Protein AF-A0A0N0ZSK8-F1 (afdb_monomer_lite)

Radius of gyration: 27.78 Å; chains: 1; bounding box: 67×73×76 Å

Sequence (354 aa):
MKTRIILLFSLLVLQSCYSPKTDIEKDQYPEIPEFPKFSDPAVYAEKVMELPLSQSSNCFYQQKDDYFFIYNYPGPERSADMLCRIFIIKNGKPVISESWKDIPKTNNFAFVGDHADLYVNNRRYLAPDYTRKEIFPIYDLNDVQSKYEHLFHAGEHEKDSVLFRKIAMEQKQLQNNILSRIKEIRYIDDEANSGIMNYPSAFASYLCNPDSKAPFYIMPDFLEEPKDAFETRNASYRDSLYGKLRPKMTLVSKENKFTRKISTSFADSTFFKEKGRIVTGNAWFSRGNHYVASFGYSPVYMYYYDLKIRNKTISTKEDHTKMMITSIAKTASGKYFLVNNLKAGKFQVYFLRN

pLDDT: mean 75.09, std 16.07, range [31.3, 95.81]

Secondary structure (DSSP, 8-state):
-HHHHHHHHHHHHHHHT-BPPPPPPPPS-TTSPBTTB-SSTT-EEEEEEEEEGGGGGGEEEEEETTEEEEEE---SS--S---EEEEEEETTEEEEEEEESS--SS---EEE-TTS-EEE-SSS-----TTS--PPPEE-THHHHHHHGGG--TT-HHHHHHHHHHHHHHHHHHHHHHHTT-S-EEEE--TT--S--SS--TT-EEEESTTSSS-EEE-GGGTPPPTHHHHSTTS-GGGSHHHHHGGGEEEPPGGGB-B----TT---TTTEEEEEEEEEEEEEEE-SSS-TT-EEEEEEEEEEEEEEETTEEEEEEEETTTEEEEEEEE-SS-EEEEEEETTTTEEEEEEEE-

Foldseek 3Di:
DVVVVVVVVVVVLVVLLEADWDDFDDDPCVQFAAPQDWNDNQKGWAFADKDFLVQLVQWFWWFAAQKIKIWTADDPPPDPDQKTWIFIAGLSHTLDIDIDRDPPPWDADWEQDPVRATADELTHHYAYDSPDGDHAAEDDLVVLVVVCPVVDDVPPVVSVVVVVVVSVVVSVVVLVVVVVQAPAWEKAAHPPDDDDDLAQDPRIWIWGPSVDPHIHTYHSVSQDDPPVCVVPPPDDSCNGSNNVCVVRYDYRDPSRYIDSPLPPPDPVCQFKPWPDKTFRGWDWDAPDDPDSRRTYTDGFMKTKIWGDDPPDTMIHIHGRVAKDFSTWDAHNSFIKTFMCGVNVSMTIIITIRD

Structure (mmCIF, N/CA/C/O backbone):
data_AF-A0A0N0ZSK8-F1
#
_entry.id   AF-A0A0N0ZSK8-F1
#
loop_
_atom_site.group_PDB
_atom_site.id
_atom_site.type_symbol
_atom_site.label_atom_id
_atom_site.label_alt_id
_atom_site.label_comp_id
_atom_site.label_asym_id
_atom_site.label_entity_id
_atom_site.label_seq_id
_atom_site.pdbx_PDB_ins_code
_atom_site.Cartn_x
_atom_site.Cartn_y
_atom_site.Cartn_z
_atom_site.occupancy
_atom_site.B_iso_or_equiv
_atom_site.auth_seq_id
_atom_site.auth_comp_id
_atom_site.auth_asym_id
_atom_site.auth_atom_id
_atom_site.pdbx_PDB_model_num
ATOM 1 N N . MET A 1 1 ? 7.289 53.994 39.829 1.00 53.69 1 MET A N 1
ATOM 2 C CA . MET A 1 1 ? 6.290 53.484 38.854 1.00 53.69 1 MET A CA 1
ATOM 3 C C . MET A 1 1 ? 6.874 52.525 37.817 1.00 53.69 1 MET A C 1
ATOM 5 O O . MET A 1 1 ? 6.280 51.473 37.633 1.00 53.69 1 MET A O 1
ATOM 9 N N . LYS A 1 2 ? 8.031 52.808 37.196 1.00 53.38 2 LYS A N 1
ATOM 10 C CA . LYS A 1 2 ? 8.641 51.946 36.156 1.00 53.38 2 LYS A CA 1
ATOM 11 C C . LYS A 1 2 ? 8.866 50.482 36.587 1.00 53.38 2 LYS A C 1
ATOM 13 O O . LYS A 1 2 ? 8.499 49.576 35.854 1.00 53.38 2 LYS A O 1
ATOM 18 N N . THR A 1 3 ? 9.343 50.237 37.809 1.00 55.78 3 THR A N 1
ATOM 19 C CA . THR A 1 3 ? 9.596 48.878 38.337 1.00 55.78 3 THR A CA 1
ATOM 20 C C . THR A 1 3 ? 8.323 48.052 38.543 1.00 55.78 3 THR A C 1
ATOM 22 O O . THR A 1 3 ? 8.336 46.844 38.340 1.00 55.78 3 THR A O 1
ATOM 25 N N . ARG A 1 4 ? 7.203 48.697 38.906 1.00 55.75 4 ARG A N 1
ATOM 26 C CA . ARG A 1 4 ? 5.911 48.016 39.118 1.00 55.75 4 ARG A CA 1
ATOM 27 C C . ARG A 1 4 ? 5.250 47.612 37.796 1.00 55.75 4 ARG A C 1
ATOM 29 O O . ARG A 1 4 ? 4.617 46.568 37.740 1.00 55.75 4 ARG A O 1
ATOM 36 N N . ILE A 1 5 ? 5.443 48.405 36.740 1.00 66.44 5 ILE A N 1
ATOM 37 C CA . ILE A 1 5 ? 4.946 48.102 35.387 1.00 66.44 5 ILE A CA 1
ATOM 38 C C . ILE A 1 5 ? 5.737 46.942 34.770 1.00 66.44 5 ILE A C 1
ATOM 40 O O . ILE A 1 5 ? 5.134 46.046 34.190 1.00 66.44 5 ILE A O 1
ATOM 44 N N . ILE A 1 6 ? 7.063 46.910 34.960 1.00 67.00 6 ILE A N 1
ATOM 45 C CA . ILE A 1 6 ? 7.917 45.800 34.506 1.00 67.00 6 ILE A CA 1
ATOM 46 C C . ILE A 1 6 ? 7.503 44.488 35.182 1.00 67.00 6 ILE A C 1
ATOM 48 O O . ILE A 1 6 ? 7.353 43.484 34.503 1.00 67.00 6 ILE A O 1
ATOM 52 N N . LEU A 1 7 ? 7.238 44.501 36.493 1.00 66.75 7 LEU A N 1
ATOM 53 C CA . LEU A 1 7 ? 6.824 43.299 37.226 1.00 66.75 7 LEU A CA 1
ATOM 54 C C . LEU A 1 7 ? 5.458 42.764 36.761 1.00 66.75 7 LEU A C 1
ATOM 56 O O . LEU A 1 7 ? 5.288 41.554 36.631 1.00 66.75 7 LEU A O 1
ATOM 60 N N . LEU A 1 8 ? 4.509 43.659 36.460 1.00 63.53 8 LEU A N 1
ATOM 61 C CA . LEU A 1 8 ? 3.206 43.291 35.896 1.00 63.53 8 LEU A CA 1
ATOM 62 C C . LEU A 1 8 ? 3.342 42.685 34.491 1.00 63.53 8 LEU A C 1
ATOM 64 O O . LEU A 1 8 ? 2.699 41.682 34.192 1.00 63.53 8 LEU A O 1
ATOM 68 N N . PHE A 1 9 ? 4.204 43.264 33.649 1.00 59.03 9 PHE A N 1
ATOM 69 C CA . PHE A 1 9 ? 4.501 42.728 32.319 1.00 59.03 9 PHE A CA 1
ATOM 70 C C . PHE A 1 9 ? 5.176 41.354 32.406 1.00 59.03 9 PHE A C 1
ATOM 72 O O . PHE A 1 9 ? 4.790 40.446 31.677 1.00 59.03 9 PHE A O 1
ATOM 79 N N . SER A 1 10 ? 6.112 41.155 33.340 1.00 59.81 10 SER A N 1
ATOM 80 C CA . SER A 1 10 ? 6.746 39.853 33.577 1.00 59.81 10 SER A CA 1
ATOM 81 C C . SER A 1 10 ? 5.742 38.786 34.028 1.00 59.81 10 SER A C 1
ATOM 83 O O . SER A 1 10 ? 5.816 37.653 33.565 1.00 59.81 10 SER A O 1
ATOM 85 N N . LEU A 1 11 ? 4.775 39.133 34.886 1.00 59.38 11 LEU A N 1
ATOM 86 C CA . LEU A 1 11 ? 3.711 38.217 35.323 1.00 59.38 11 LEU A CA 1
ATOM 87 C C . LEU A 1 11 ? 2.742 37.846 34.187 1.00 59.38 11 LEU A C 1
ATOM 89 O O . LEU A 1 11 ? 2.376 36.679 34.061 1.00 59.38 11 LEU A O 1
ATOM 93 N N . LEU A 1 12 ? 2.377 38.804 33.330 1.00 57.16 12 LEU A N 1
ATOM 94 C CA . LEU A 1 12 ? 1.541 38.566 32.144 1.00 57.16 12 LEU A CA 1
ATOM 95 C C . LEU A 1 12 ? 2.260 37.712 31.083 1.00 57.16 12 LEU A C 1
ATOM 97 O O . LEU A 1 12 ? 1.648 36.845 30.455 1.00 57.16 12 LEU A O 1
ATOM 101 N N . VAL A 1 13 ? 3.572 37.900 30.913 1.00 57.94 13 VAL A N 1
ATOM 102 C CA . VAL A 1 13 ? 4.399 37.048 30.045 1.00 57.94 13 VAL A CA 1
ATOM 103 C C . VAL A 1 13 ? 4.513 35.637 30.629 1.00 57.94 13 VAL A C 1
ATOM 105 O O . VAL A 1 13 ? 4.306 34.672 29.909 1.00 57.94 13 VAL A O 1
ATOM 108 N N . LEU A 1 14 ? 4.728 35.476 31.938 1.00 54.22 14 LEU A N 1
ATOM 109 C CA . LEU A 1 14 ? 4.796 34.147 32.564 1.00 54.22 14 LEU A CA 1
ATOM 110 C C . LEU A 1 14 ? 3.461 33.377 32.507 1.00 54.22 14 LEU A C 1
ATOM 112 O O . LEU A 1 14 ? 3.480 32.159 32.343 1.00 54.22 14 LEU A O 1
ATOM 116 N N . GLN A 1 15 ? 2.310 34.057 32.582 1.00 51.25 15 GLN A N 1
ATOM 117 C CA . GLN A 1 15 ? 0.993 33.416 32.432 1.00 51.25 15 GLN A CA 1
ATOM 118 C C . GLN A 1 15 ? 0.646 33.058 30.980 1.00 51.25 15 GLN A C 1
ATOM 120 O O . GLN A 1 15 ? 0.012 32.034 30.744 1.00 51.25 15 GLN A O 1
ATOM 125 N N . SER A 1 16 ? 1.086 33.850 29.999 1.00 51.41 16 SER A N 1
ATOM 126 C CA . SER A 1 16 ? 0.858 33.550 28.573 1.00 51.41 16 SER A CA 1
ATOM 127 C C . SER A 1 16 ? 1.733 32.410 28.031 1.00 51.41 16 SER A C 1
ATOM 129 O O . SER A 1 16 ? 1.520 31.956 26.909 1.00 51.41 16 SER A O 1
ATOM 131 N N . CYS A 1 17 ? 2.680 31.911 28.834 1.00 53.47 17 CYS A N 1
ATOM 132 C CA . CYS A 1 17 ? 3.600 30.830 28.471 1.00 53.47 17 CYS A CA 1
ATOM 133 C C . CYS A 1 17 ? 3.227 29.461 29.068 1.00 53.47 17 CYS A C 1
ATOM 135 O O . CYS A 1 17 ? 3.961 28.493 28.873 1.00 53.47 17 CYS A O 1
ATOM 137 N N . TYR A 1 18 ? 2.110 29.360 29.800 1.00 58.41 18 TYR A N 1
ATOM 138 C CA . TYR A 1 18 ? 1.694 28.125 30.463 1.00 58.41 18 TYR A CA 1
ATOM 139 C C . TYR A 1 18 ? 0.254 27.755 30.098 1.00 58.41 18 TYR A C 1
ATOM 141 O O . TYR A 1 18 ? -0.697 28.351 30.597 1.00 58.41 18 TYR A O 1
ATOM 149 N N . SER A 1 19 ? 0.082 26.732 29.255 1.00 62.97 19 SER A N 1
ATOM 150 C CA . SER A 1 19 ? -1.216 26.060 29.122 1.00 62.97 19 SER A CA 1
ATOM 151 C C . SER A 1 19 ? -1.401 25.114 30.316 1.00 62.97 19 SER A C 1
ATOM 153 O O . SER A 1 19 ? -0.610 24.169 30.441 1.00 62.97 19 SER A O 1
ATOM 155 N N . PRO A 1 20 ? -2.397 25.332 31.198 1.00 68.56 20 PRO A N 1
ATOM 156 C CA . PRO A 1 20 ? -2.599 24.487 32.368 1.00 68.56 20 PRO A CA 1
ATOM 157 C C . PRO A 1 20 ? -2.958 23.054 31.965 1.00 68.56 20 PRO A C 1
ATOM 159 O O . PRO A 1 20 ? -3.578 22.816 30.927 1.00 68.56 20 PRO A O 1
ATOM 162 N N . LYS A 1 21 ? -2.558 22.087 32.799 1.00 79.38 21 LYS A N 1
ATOM 163 C CA . LYS A 1 21 ? -3.033 20.702 32.681 1.00 79.38 21 LYS A CA 1
ATOM 164 C C . LYS A 1 21 ? -4.553 20.693 32.825 1.00 79.38 21 LYS A C 1
ATOM 166 O O . LYS A 1 21 ? -5.083 21.355 33.710 1.00 79.38 21 LYS A O 1
ATOM 171 N N . THR A 1 22 ? -5.228 19.941 31.965 1.00 82.81 22 THR A N 1
ATOM 172 C CA . THR A 1 22 ? -6.663 19.681 32.114 1.00 82.81 22 THR A CA 1
ATOM 173 C C . THR A 1 22 ? -6.863 18.603 33.176 1.00 82.81 22 THR A C 1
ATOM 175 O O . THR A 1 22 ? -6.055 17.673 33.259 1.00 82.81 22 THR A O 1
ATOM 178 N N . ASP A 1 23 ? -7.910 18.715 33.989 1.00 87.69 23 ASP A N 1
ATOM 179 C CA . ASP A 1 23 ? -8.219 17.697 34.991 1.00 87.69 23 ASP A CA 1
ATOM 180 C C . ASP A 1 23 ? -8.541 16.355 34.325 1.00 87.69 23 ASP A C 1
ATOM 182 O O . ASP A 1 23 ? -9.214 16.292 33.296 1.00 87.69 23 ASP A O 1
ATOM 186 N N . ILE A 1 24 ? -8.021 15.275 34.911 1.00 89.12 24 ILE A N 1
ATOM 187 C CA . ILE A 1 24 ? -8.304 13.914 34.456 1.00 89.12 24 ILE A CA 1
ATOM 188 C C . ILE A 1 24 ? -9.680 13.514 34.980 1.00 89.12 24 ILE A C 1
ATOM 190 O O . ILE A 1 24 ? -9.954 13.565 36.181 1.00 89.12 24 ILE A O 1
ATOM 194 N N . GLU A 1 25 ? -10.536 13.091 34.066 1.00 90.94 25 GLU A N 1
ATOM 195 C CA . GLU A 1 25 ? -11.911 12.706 34.332 1.00 90.94 25 GLU A CA 1
ATOM 196 C C . GLU A 1 25 ? -12.002 11.215 34.685 1.00 90.94 25 GLU A C 1
ATOM 198 O O . GLU A 1 25 ? -11.193 10.386 34.261 1.00 90.94 25 GLU A O 1
ATOM 203 N N . LYS A 1 26 ? -13.013 10.849 35.481 1.00 87.88 26 LYS A N 1
ATOM 204 C CA . LYS A 1 26 ? -13.299 9.440 35.788 1.00 87.88 26 LYS A CA 1
ATOM 205 C C . LYS A 1 26 ? -13.964 8.758 34.593 1.00 87.88 26 LYS A C 1
ATOM 207 O O . LYS A 1 26 ? -14.773 9.375 33.904 1.00 87.88 26 LYS A O 1
ATOM 212 N N . ASP A 1 27 ? -13.673 7.469 34.405 1.00 87.50 27 ASP A N 1
ATOM 213 C CA . ASP A 1 27 ? -14.380 6.622 33.437 1.00 87.50 27 ASP A CA 1
ATOM 214 C C . ASP A 1 27 ? -15.876 6.576 33.777 1.00 87.50 27 ASP A C 1
ATOM 216 O O . ASP A 1 27 ? -16.270 6.127 34.855 1.00 87.50 27 ASP A O 1
ATOM 220 N N . GLN A 1 28 ? -16.696 7.086 32.859 1.00 82.38 28 GLN A N 1
ATOM 221 C CA . GLN A 1 28 ? -18.147 7.173 33.015 1.00 82.38 28 GLN A CA 1
ATOM 222 C C . GLN A 1 28 ? -18.858 5.884 32.560 1.00 82.38 28 GLN A C 1
ATOM 224 O O . GLN A 1 28 ? -20.035 5.709 32.867 1.00 82.38 28 GLN A O 1
ATOM 229 N N . TYR A 1 29 ? -18.166 4.974 31.855 1.00 82.50 29 TYR A N 1
ATOM 230 C CA . TYR A 1 29 ? -18.723 3.742 31.282 1.00 82.50 29 TYR A CA 1
ATOM 231 C C . TYR A 1 29 ? -17.844 2.510 31.603 1.00 82.50 29 TYR A C 1
ATOM 233 O O . TYR A 1 29 ? -17.239 1.918 30.698 1.00 82.50 29 TYR A O 1
ATOM 241 N N . PRO A 1 30 ? -17.793 2.067 32.876 1.00 74.69 30 PRO A N 1
ATOM 242 C CA . PRO A 1 30 ? -16.874 1.016 33.329 1.00 74.69 30 PRO A CA 1
ATOM 243 C C . PRO A 1 30 ? -17.070 -0.352 32.648 1.00 74.69 30 PRO A C 1
ATOM 245 O O . PRO A 1 30 ? -16.131 -1.143 32.609 1.00 74.69 30 PRO A O 1
ATOM 248 N N . GLU A 1 31 ? -18.244 -0.628 32.073 1.00 85.88 31 GLU A N 1
ATOM 249 C CA . GLU A 1 31 ? -18.572 -1.917 31.438 1.00 85.88 31 GLU A CA 1
ATOM 250 C C . GLU A 1 31 ? -18.158 -2.025 29.960 1.00 85.88 31 GLU A C 1
ATOM 252 O O . GLU A 1 31 ? -18.180 -3.116 29.392 1.00 85.88 31 GLU A O 1
ATOM 257 N N . ILE A 1 32 ? -17.764 -0.921 29.313 1.00 90.38 32 ILE A N 1
ATOM 258 C CA . ILE A 1 32 ? -17.360 -0.959 27.901 1.00 90.38 32 ILE A CA 1
ATOM 259 C C . ILE A 1 32 ? -15.918 -1.487 27.799 1.00 90.38 32 ILE A C 1
ATOM 261 O O . ILE A 1 32 ? -15.009 -0.893 28.393 1.00 90.38 32 ILE A O 1
ATOM 265 N N . PRO A 1 33 ? -15.667 -2.574 27.044 1.00 92.62 33 PRO A N 1
ATOM 266 C CA . PRO A 1 33 ? -14.331 -3.141 26.910 1.00 92.62 33 PRO A CA 1
ATOM 267 C C . PRO A 1 33 ? -13.428 -2.276 26.026 1.00 92.62 33 PRO A C 1
ATOM 269 O O . PRO A 1 33 ? -13.881 -1.642 25.074 1.00 92.62 33 PRO A O 1
ATOM 272 N N . GLU A 1 34 ? -12.133 -2.273 26.340 1.00 91.88 34 GLU A N 1
ATOM 273 C CA . GLU A 1 34 ? -11.107 -1.558 25.573 1.00 91.88 34 GLU A CA 1
ATOM 274 C C . GLU A 1 34 ? -10.743 -2.337 24.292 1.00 91.88 34 GLU A C 1
ATOM 276 O O . GLU A 1 34 ? -10.592 -3.566 24.321 1.00 91.88 34 GLU A O 1
ATOM 281 N N . PHE A 1 35 ? -10.597 -1.634 23.165 1.00 92.44 35 PHE A N 1
ATOM 282 C CA . PHE A 1 35 ? -10.144 -2.204 21.893 1.00 92.44 35 PHE A CA 1
ATOM 283 C C . PHE A 1 35 ? -8.824 -2.990 22.098 1.00 92.44 35 PHE A C 1
ATOM 285 O O . PHE A 1 35 ? -7.962 -2.535 22.853 1.00 92.44 35 PHE A O 1
ATOM 292 N N . PRO A 1 36 ? -8.620 -4.176 21.477 1.00 92.50 36 PRO A N 1
ATOM 293 C CA . PRO A 1 36 ? -9.362 -4.792 20.362 1.00 92.50 36 PRO A CA 1
ATOM 294 C C . PRO A 1 36 ? -10.606 -5.611 20.748 1.00 92.50 36 PRO A C 1
ATOM 296 O O . PRO A 1 36 ? -11.095 -6.401 19.937 1.00 92.50 36 PRO A O 1
ATOM 299 N N . LYS A 1 37 ? -11.106 -5.472 21.982 1.00 92.94 37 LYS A N 1
ATOM 300 C CA . LYS A 1 37 ? -12.304 -6.176 22.457 1.00 92.94 37 LYS A CA 1
ATOM 301 C C . LYS A 1 37 ? -13.565 -5.332 22.283 1.00 92.94 37 LYS A C 1
ATOM 303 O O . LYS A 1 37 ? -13.515 -4.104 22.227 1.00 92.94 37 LYS A O 1
ATOM 308 N N . PHE A 1 38 ? -14.701 -6.017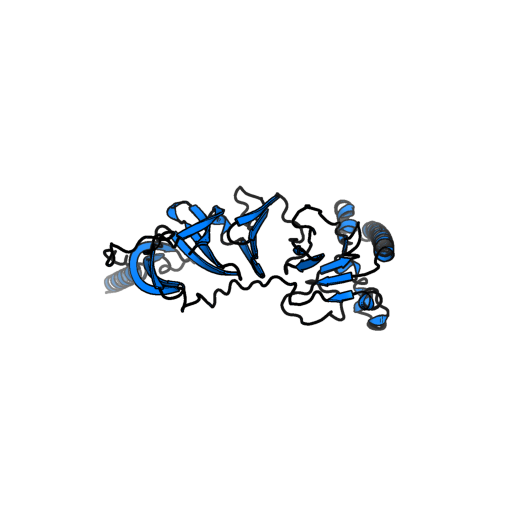 22.244 1.00 93.00 38 PHE A N 1
ATOM 309 C CA . PHE A 1 38 ? -16.017 -5.432 22.020 1.00 93.00 38 PHE A CA 1
ATOM 310 C C . PHE A 1 38 ? -17.035 -5.981 23.019 1.00 93.00 38 PHE A C 1
ATOM 312 O O . PHE A 1 38 ? -16.813 -7.030 23.622 1.00 93.00 38 PHE A O 1
ATOM 319 N N . SER A 1 39 ? -18.142 -5.260 23.210 1.00 93.12 39 SER A N 1
ATOM 320 C CA . SER A 1 39 ? -19.189 -5.635 24.169 1.00 93.12 39 SER A CA 1
ATOM 321 C C . SER A 1 39 ? -19.900 -6.951 23.823 1.00 93.12 39 SER A C 1
ATOM 323 O O . SER A 1 39 ? -20.432 -7.597 24.718 1.00 93.12 39 SER A O 1
ATOM 325 N N . ASP A 1 40 ? -19.910 -7.355 22.547 1.00 91.25 40 ASP A N 1
ATOM 326 C CA . ASP A 1 40 ? -20.333 -8.691 22.106 1.00 91.25 40 ASP A CA 1
ATOM 327 C C . ASP A 1 40 ? -19.077 -9.560 21.891 1.00 91.25 40 ASP A C 1
ATOM 329 O O . ASP A 1 40 ? -18.315 -9.275 20.964 1.00 91.25 40 ASP A O 1
ATOM 333 N N . PRO A 1 41 ? -18.845 -10.614 22.698 1.00 89.12 41 PRO A N 1
ATOM 334 C CA . PRO A 1 41 ? -17.667 -11.477 22.577 1.00 89.12 41 PRO A CA 1
ATOM 335 C C . PRO A 1 41 ? -17.546 -12.221 21.240 1.00 89.12 41 PRO A C 1
ATOM 337 O O . PRO A 1 41 ? -16.453 -12.671 20.902 1.00 89.12 41 PRO A O 1
ATOM 340 N N . ALA A 1 42 ? -18.642 -12.370 20.484 1.00 89.50 42 ALA A N 1
ATOM 341 C CA . ALA A 1 42 ? -18.605 -12.969 19.148 1.00 89.50 42 ALA A CA 1
ATOM 342 C C . ALA A 1 42 ? -17.922 -12.054 18.117 1.00 89.50 42 ALA A C 1
ATOM 344 O O . ALA A 1 42 ? -17.477 -12.520 17.069 1.00 89.50 42 ALA A O 1
ATOM 345 N N . VAL A 1 43 ? -17.822 -10.757 18.421 1.00 90.06 43 VAL A N 1
ATOM 346 C CA . VAL A 1 43 ? -17.107 -9.780 17.610 1.00 90.06 43 VAL A CA 1
ATOM 347 C C . VAL A 1 43 ? -15.756 -9.501 18.242 1.00 90.06 43 VAL A C 1
ATOM 349 O O . VAL A 1 43 ? -15.653 -9.097 19.398 1.00 90.06 43 VAL A O 1
ATOM 352 N N . TYR A 1 44 ? -14.696 -9.687 17.466 1.00 90.75 44 TYR A N 1
ATOM 353 C CA . TYR A 1 44 ? -13.335 -9.443 17.926 1.00 90.75 44 TYR A CA 1
ATOM 354 C C . TYR A 1 44 ? -12.452 -8.959 16.785 1.00 90.75 44 TYR A C 1
ATOM 356 O O . TYR A 1 44 ? -12.691 -9.263 15.616 1.00 90.75 44 TYR A O 1
ATOM 364 N N . ALA A 1 45 ? -11.427 -8.178 17.116 1.00 93.31 45 ALA A N 1
ATOM 365 C CA . ALA A 1 45 ? -10.436 -7.747 16.146 1.00 93.31 45 ALA A CA 1
ATOM 366 C C . ALA A 1 45 ? -9.189 -8.629 16.298 1.00 93.31 45 ALA A C 1
ATOM 368 O O . ALA A 1 45 ? -8.542 -8.656 17.345 1.00 93.31 45 ALA A O 1
ATOM 369 N N . GLU A 1 46 ? -8.871 -9.385 15.254 1.00 95.38 46 GLU A N 1
ATOM 370 C CA . GLU A 1 46 ? -7.733 -10.300 15.207 1.00 95.38 46 GLU A CA 1
ATOM 371 C C . GLU A 1 46 ? -6.506 -9.564 14.665 1.00 95.38 46 GLU A C 1
ATOM 373 O O . GLU A 1 46 ? -6.576 -8.949 13.603 1.00 95.38 46 GLU A O 1
ATOM 378 N N . LYS A 1 47 ? -5.373 -9.603 15.372 1.00 95.81 47 LYS A N 1
ATOM 379 C CA . LYS A 1 47 ? -4.141 -8.953 14.902 1.00 95.81 47 LYS A CA 1
ATOM 380 C C . LYS A 1 47 ? -3.564 -9.722 13.713 1.00 95.81 47 LYS A C 1
ATOM 382 O O . LYS A 1 47 ? -3.282 -10.908 13.833 1.00 95.81 47 LYS A O 1
ATOM 387 N N . VAL A 1 48 ? -3.329 -9.030 12.603 1.00 94.94 48 VAL A N 1
ATOM 388 C CA . VAL A 1 48 ? -2.840 -9.622 11.345 1.00 94.94 48 VAL A CA 1
ATOM 389 C C . VAL A 1 48 ? -1.460 -9.118 10.930 1.00 94.94 48 VAL A C 1
ATOM 391 O O . VAL A 1 48 ? -0.795 -9.755 10.123 1.00 94.94 48 VAL A O 1
ATOM 394 N N . MET A 1 49 ? -1.005 -7.990 11.476 1.00 93.94 49 MET A N 1
ATOM 395 C CA . MET A 1 49 ? 0.336 -7.458 11.227 1.00 93.94 49 MET A CA 1
ATOM 396 C C . MET A 1 49 ? 0.804 -6.616 12.418 1.00 93.94 49 MET A C 1
ATOM 398 O O . MET A 1 49 ? -0.008 -6.014 13.126 1.00 93.94 49 MET A O 1
ATOM 402 N N . GLU A 1 50 ? 2.117 -6.595 12.648 1.00 93.94 50 GLU A N 1
ATOM 403 C CA . GLU A 1 50 ? 2.768 -5.746 13.643 1.00 93.94 50 GLU A CA 1
ATOM 404 C C . GLU A 1 50 ? 4.114 -5.220 13.125 1.00 93.94 50 GLU A C 1
ATOM 406 O O . GLU A 1 50 ? 4.902 -5.964 12.543 1.00 93.94 50 GLU A O 1
ATOM 411 N N . LEU A 1 51 ? 4.387 -3.945 13.393 1.00 90.88 51 LEU A N 1
ATOM 412 C CA . LEU A 1 51 ? 5.639 -3.241 13.128 1.00 90.88 51 LEU A CA 1
ATOM 413 C C . LEU A 1 51 ? 6.029 -2.369 14.337 1.00 90.88 51 LEU A C 1
ATOM 415 O O . LEU A 1 51 ? 5.202 -2.106 15.215 1.00 90.88 51 LEU A O 1
ATOM 419 N N . PRO A 1 52 ? 7.278 -1.880 14.420 1.00 90.81 52 PRO A N 1
ATOM 420 C CA . PRO A 1 52 ? 7.630 -0.810 15.351 1.00 90.81 52 PRO A CA 1
ATOM 421 C C . PRO A 1 52 ? 6.776 0.444 15.114 1.00 90.81 52 PRO A C 1
ATOM 423 O O . PRO A 1 52 ? 6.503 0.805 13.970 1.00 90.81 52 PRO A O 1
ATOM 426 N N . LEU A 1 53 ? 6.379 1.145 16.181 1.00 89.00 53 LEU A N 1
ATOM 427 C CA . LEU A 1 53 ? 5.550 2.355 16.070 1.00 89.00 53 LEU A CA 1
ATOM 428 C C . LEU A 1 53 ? 6.202 3.455 15.216 1.00 89.00 53 LEU A C 1
ATOM 430 O O . LEU A 1 53 ? 5.504 4.144 14.471 1.00 89.00 53 LEU A O 1
ATOM 434 N N . SER A 1 54 ? 7.532 3.577 15.272 1.00 84.94 54 SER A N 1
ATOM 435 C CA . SER A 1 54 ? 8.314 4.523 14.462 1.00 84.94 54 SER A CA 1
ATOM 436 C C . SER A 1 54 ? 8.164 4.315 12.951 1.00 84.94 54 SER A C 1
ATOM 438 O O . SER A 1 54 ? 8.443 5.224 12.180 1.00 84.94 54 SER A O 1
ATOM 440 N N . GLN A 1 55 ? 7.696 3.140 12.519 1.00 82.62 55 GLN A N 1
ATOM 441 C CA . GLN A 1 55 ? 7.494 2.798 11.110 1.00 82.62 55 GLN A CA 1
ATOM 442 C C . GLN A 1 55 ? 6.059 3.062 10.617 1.00 82.62 55 GLN A C 1
ATOM 444 O O . GLN A 1 55 ? 5.790 2.930 9.422 1.00 82.62 55 GLN A O 1
ATOM 449 N N . SER A 1 56 ? 5.134 3.463 11.501 1.00 84.75 56 SER A N 1
ATOM 450 C CA . SER A 1 56 ? 3.719 3.705 11.153 1.00 84.75 56 SER A CA 1
ATOM 451 C C . SER A 1 56 ? 3.530 4.768 10.062 1.00 84.75 56 SER A C 1
ATOM 453 O O . SER A 1 56 ? 2.681 4.612 9.184 1.00 84.75 56 SER A O 1
ATOM 455 N N . SER A 1 57 ? 4.348 5.824 10.076 1.00 80.31 57 SER A N 1
ATOM 456 C CA . SER A 1 57 ? 4.322 6.919 9.097 1.00 80.31 57 SER A CA 1
ATOM 457 C C . SER A 1 57 ? 4.907 6.539 7.734 1.00 80.31 57 SER A C 1
ATOM 459 O O . SER A 1 57 ? 4.590 7.187 6.737 1.00 80.31 57 SER A O 1
ATOM 461 N N . ASN A 1 58 ? 5.707 5.471 7.666 1.00 79.38 58 ASN A N 1
ATOM 462 C CA . ASN A 1 58 ? 6.355 5.001 6.439 1.00 79.38 58 ASN A CA 1
ATOM 463 C C . ASN A 1 58 ? 5.607 3.823 5.802 1.00 79.38 58 ASN A C 1
ATOM 465 O O . ASN A 1 58 ? 6.202 2.974 5.136 1.00 79.38 58 ASN A O 1
ATOM 469 N N . CYS A 1 59 ? 4.306 3.716 6.054 1.00 80.44 59 CYS A N 1
ATOM 470 C CA . CYS A 1 59 ? 3.463 2.681 5.480 1.00 80.44 59 CYS A CA 1
ATOM 471 C C . CYS A 1 59 ? 2.592 3.259 4.357 1.00 80.44 59 CYS A C 1
ATOM 473 O O . CYS A 1 59 ? 1.901 4.266 4.519 1.00 80.44 59 CYS A O 1
ATOM 475 N N . PHE A 1 60 ? 2.601 2.586 3.213 1.00 78.31 60 PHE A N 1
ATOM 476 C CA . PHE A 1 60 ? 1.663 2.777 2.121 1.00 78.31 60 PHE A CA 1
ATOM 477 C C . PHE A 1 60 ? 0.665 1.640 2.110 1.00 78.31 60 PHE A C 1
ATOM 479 O O . PHE A 1 60 ? 1.022 0.480 2.293 1.00 78.31 60 PHE A O 1
ATOM 486 N N . TYR A 1 61 ? -0.582 1.982 1.834 1.00 79.75 61 TYR A N 1
ATOM 487 C CA . TYR A 1 61 ? -1.672 1.039 1.929 1.00 79.75 61 TYR A CA 1
ATOM 488 C C . TYR A 1 61 ? -2.501 1.054 0.664 1.00 79.75 61 TYR A C 1
ATOM 490 O O . TYR A 1 61 ? -2.746 2.117 0.083 1.00 79.75 61 TYR A O 1
ATOM 498 N N . GLN A 1 62 ? -2.957 -0.125 0.269 1.00 76.69 62 GLN A N 1
ATOM 499 C CA . GLN A 1 62 ? -3.866 -0.283 -0.849 1.00 76.69 62 GLN A CA 1
ATOM 500 C C . GLN A 1 62 ? -4.850 -1.410 -0.596 1.00 76.69 62 GLN A C 1
ATOM 502 O O . GLN A 1 62 ? -4.613 -2.299 0.219 1.00 76.69 62 GLN A O 1
ATOM 507 N N . GLN A 1 63 ? -5.959 -1.366 -1.319 1.00 77.25 63 GLN A N 1
ATOM 508 C CA . GLN A 1 63 ? -7.010 -2.363 -1.218 1.00 77.25 63 GLN A CA 1
ATOM 509 C C . GLN A 1 63 ? -7.565 -2.715 -2.591 1.00 77.25 63 GLN A C 1
ATOM 511 O O . GLN A 1 63 ? -7.667 -1.860 -3.482 1.00 77.25 63 GLN A O 1
ATOM 516 N N . LYS A 1 64 ? -7.939 -3.985 -2.730 1.00 75.75 64 LYS A N 1
ATOM 517 C CA . LYS A 1 64 ? -8.622 -4.525 -3.897 1.00 75.75 64 LYS A CA 1
ATOM 518 C C . LYS A 1 64 ? -9.361 -5.795 -3.512 1.00 75.75 64 LYS A C 1
ATOM 520 O O . LYS A 1 64 ? -8.731 -6.693 -2.969 1.00 75.75 64 LYS A O 1
ATOM 525 N N . ASP A 1 65 ? -10.649 -5.874 -3.829 1.00 79.19 65 ASP A N 1
ATOM 526 C CA . ASP A 1 65 ? -11.481 -7.043 -3.537 1.00 79.19 65 ASP A CA 1
ATOM 527 C C . ASP A 1 65 ? -11.268 -7.484 -2.080 1.00 79.19 65 ASP A C 1
ATOM 529 O O . ASP A 1 65 ? -11.465 -6.673 -1.175 1.00 79.19 65 ASP A O 1
ATOM 533 N N . ASP A 1 66 ? -10.795 -8.704 -1.842 1.00 81.62 66 ASP A N 1
ATOM 534 C CA . ASP A 1 66 ? -10.516 -9.248 -0.506 1.00 81.62 66 ASP A CA 1
ATOM 535 C C . ASP A 1 66 ? -9.097 -8.980 0.023 1.00 81.62 66 ASP A C 1
ATOM 537 O O . ASP A 1 66 ? -8.753 -9.380 1.141 1.00 81.62 66 ASP A O 1
ATOM 541 N N . TYR A 1 67 ? -8.263 -8.316 -0.774 1.00 80.62 67 TYR A N 1
ATOM 542 C CA . TYR A 1 67 ? -6.861 -8.059 -0.485 1.00 80.62 67 TYR A CA 1
ATOM 543 C C . TYR A 1 67 ? -6.658 -6.699 0.177 1.00 80.62 67 TYR A C 1
ATOM 545 O O . TYR A 1 67 ? -7.101 -5.654 -0.314 1.00 80.62 67 TYR A O 1
ATOM 553 N N . PHE A 1 68 ? -5.894 -6.720 1.265 1.00 84.00 68 PHE A N 1
ATOM 554 C CA . PHE A 1 68 ? -5.313 -5.548 1.892 1.00 84.00 68 PHE A CA 1
ATOM 555 C C . PHE A 1 68 ? -3.791 -5.614 1.792 1.00 84.00 68 PHE A C 1
ATOM 557 O O . PHE A 1 68 ? -3.156 -6.574 2.231 1.00 84.00 68 PHE A O 1
ATOM 564 N N . PHE A 1 69 ? -3.217 -4.590 1.177 1.00 80.62 69 PHE A N 1
ATOM 565 C CA . PHE A 1 69 ? -1.800 -4.478 0.886 1.00 80.62 69 PHE A CA 1
ATOM 566 C C . PHE A 1 69 ? -1.182 -3.402 1.768 1.00 80.62 69 PHE A C 1
ATOM 568 O O . PHE A 1 69 ? -1.710 -2.289 1.867 1.00 80.62 69 PHE A O 1
ATOM 575 N N . ILE A 1 70 ? -0.035 -3.720 2.360 1.00 82.81 70 ILE A N 1
ATOM 576 C CA . ILE A 1 70 ? 0.741 -2.796 3.174 1.00 82.81 70 ILE A CA 1
ATOM 577 C C . ILE A 1 70 ? 2.197 -2.879 2.744 1.00 82.81 70 ILE A C 1
ATOM 579 O O . ILE A 1 70 ? 2.835 -3.921 2.870 1.00 82.81 70 ILE A O 1
ATOM 583 N N . TYR A 1 71 ? 2.729 -1.760 2.277 1.00 79.19 71 TYR A N 1
ATOM 584 C CA . TYR A 1 71 ? 4.140 -1.604 1.981 1.00 79.19 71 TYR A CA 1
ATOM 585 C C . TYR A 1 71 ? 4.775 -0.669 2.998 1.00 79.19 71 TYR A C 1
ATOM 587 O O . TYR A 1 71 ? 4.376 0.487 3.107 1.00 79.19 71 TYR A O 1
ATOM 595 N N . ASN A 1 72 ? 5.761 -1.162 3.733 1.00 81.44 72 ASN A N 1
ATOM 596 C CA . ASN A 1 72 ? 6.546 -0.377 4.670 1.00 81.44 72 ASN A CA 1
ATOM 597 C C . ASN A 1 72 ? 7.975 -0.242 4.141 1.00 81.44 72 ASN A C 1
ATOM 599 O O . ASN A 1 72 ? 8.556 -1.203 3.650 1.00 81.44 72 ASN A O 1
ATOM 603 N N . TYR A 1 73 ? 8.545 0.948 4.236 1.00 74.56 73 TYR A N 1
ATOM 604 C CA . TYR A 1 73 ? 9.922 1.216 3.839 1.00 74.56 73 TYR A CA 1
ATOM 605 C C . TYR A 1 73 ? 10.609 2.016 4.946 1.00 74.56 73 TYR A C 1
ATOM 607 O O . TYR A 1 73 ? 9.930 2.725 5.689 1.00 74.56 73 TYR A O 1
ATOM 615 N N . PRO A 1 74 ? 11.937 1.916 5.091 1.00 71.00 74 PRO A N 1
ATOM 616 C CA . PRO A 1 74 ? 12.647 2.719 6.070 1.00 71.00 74 PRO A CA 1
ATOM 617 C C . PRO A 1 74 ? 12.532 4.201 5.690 1.00 71.00 74 PRO A C 1
ATOM 619 O O . PRO A 1 74 ? 12.819 4.596 4.558 1.00 71.00 74 PRO A O 1
ATOM 622 N N . GLY A 1 75 ? 12.070 5.020 6.635 1.00 63.97 75 GLY A N 1
ATOM 623 C CA . GLY A 1 75 ? 12.010 6.471 6.476 1.00 63.97 75 GLY A CA 1
ATOM 624 C C . GLY A 1 75 ? 13.404 7.108 6.356 1.00 63.97 75 GLY A C 1
ATOM 625 O O . GLY A 1 75 ? 14.419 6.447 6.584 1.00 63.97 75 GLY A O 1
ATOM 626 N N . PRO A 1 76 ? 13.479 8.409 6.021 1.00 56.53 76 PRO A N 1
ATOM 627 C CA . PRO A 1 76 ? 14.750 9.131 5.891 1.00 56.53 76 PRO A CA 1
ATOM 628 C C . PRO A 1 76 ? 15.557 9.161 7.199 1.00 56.53 76 PRO A C 1
ATOM 630 O O . PRO A 1 76 ? 16.786 9.235 7.170 1.00 56.53 76 PRO A O 1
ATOM 633 N N . GLU A 1 77 ? 14.885 9.041 8.346 1.00 53.59 77 GLU A N 1
ATOM 634 C CA . GLU A 1 77 ? 15.521 8.796 9.636 1.00 53.59 77 GLU A CA 1
ATOM 635 C C . GLU A 1 77 ? 15.961 7.327 9.707 1.00 53.59 77 GLU A C 1
ATOM 637 O O . GLU A 1 77 ? 15.186 6.432 10.044 1.00 53.59 77 GLU A O 1
ATOM 642 N N . ARG A 1 78 ? 17.224 7.075 9.339 1.00 48.19 78 ARG A N 1
ATOM 643 C CA . ARG A 1 78 ? 17.891 5.760 9.332 1.00 48.19 78 ARG A CA 1
ATOM 644 C C . ARG A 1 78 ? 18.087 5.182 10.746 1.00 48.19 78 ARG A C 1
ATOM 646 O O . ARG A 1 78 ? 19.206 4.868 11.145 1.00 48.19 78 ARG A O 1
ATOM 653 N N . SER A 1 79 ? 17.029 5.039 11.537 1.00 51.94 79 SER A N 1
ATOM 654 C CA . SER A 1 79 ? 17.092 4.270 12.780 1.00 51.94 79 SER A CA 1
ATOM 655 C C . SER A 1 79 ? 17.132 2.779 12.436 1.00 51.94 79 SER A C 1
ATOM 657 O O . SER A 1 79 ? 16.192 2.331 11.794 1.00 51.94 79 SER A O 1
ATOM 659 N N . ALA A 1 80 ? 18.193 2.073 12.856 1.00 54.06 80 ALA A N 1
ATOM 660 C CA . ALA A 1 80 ? 18.458 0.620 13.010 1.00 54.06 80 ALA A CA 1
ATOM 661 C C . ALA A 1 80 ? 17.844 -0.440 12.055 1.00 54.06 80 ALA A C 1
ATOM 663 O O . ALA A 1 80 ? 18.479 -1.458 11.792 1.00 54.06 80 ALA A O 1
ATOM 664 N N . ASP A 1 81 ? 16.640 -0.244 11.540 1.00 62.81 81 ASP A N 1
ATOM 665 C CA . ASP A 1 81 ? 15.880 -1.147 10.696 1.00 62.81 81 ASP A CA 1
ATOM 666 C C . ASP A 1 81 ? 15.777 -0.578 9.275 1.00 62.81 81 ASP A C 1
ATOM 668 O O . ASP A 1 81 ? 14.913 0.243 8.972 1.00 62.81 81 ASP A O 1
ATOM 672 N N . MET A 1 82 ? 16.697 -1.010 8.410 1.00 70.31 82 MET A N 1
ATOM 673 C CA . MET A 1 82 ? 16.747 -0.617 6.995 1.00 70.31 82 MET A CA 1
ATOM 674 C C . MET A 1 82 ? 15.908 -1.534 6.094 1.00 70.31 82 MET A C 1
ATOM 676 O O . MET A 1 82 ? 16.119 -1.556 4.889 1.00 70.31 82 MET A O 1
ATOM 680 N N . LEU A 1 83 ? 15.000 -2.344 6.647 1.00 75.06 83 LEU A N 1
ATOM 681 C CA . LEU A 1 83 ? 14.241 -3.288 5.834 1.00 75.06 83 LEU A CA 1
ATOM 682 C C . LEU A 1 83 ? 12.999 -2.633 5.224 1.00 75.06 83 LEU A C 1
ATOM 684 O O . LEU A 1 83 ? 12.104 -2.171 5.932 1.00 75.06 83 LEU A O 1
ATOM 688 N N . CYS A 1 84 ? 12.906 -2.685 3.902 1.00 75.38 84 CYS A N 1
ATOM 689 C CA . CYS A 1 84 ? 11.635 -2.649 3.201 1.00 75.38 84 CYS A CA 1
ATOM 690 C C . CYS A 1 84 ? 10.844 -3.915 3.514 1.00 75.38 84 CYS A C 1
ATOM 692 O O . CYS A 1 84 ? 11.420 -4.994 3.664 1.00 75.38 84 CYS A O 1
ATOM 694 N N . ARG A 1 85 ? 9.523 -3.786 3.618 1.00 79.69 85 ARG A N 1
ATOM 695 C CA . ARG A 1 85 ? 8.605 -4.876 3.931 1.00 79.69 85 ARG A CA 1
ATOM 696 C C . ARG A 1 85 ? 7.336 -4.774 3.120 1.00 79.69 85 ARG A C 1
ATOM 698 O O . ARG A 1 85 ? 6.807 -3.686 2.901 1.00 79.69 85 ARG A O 1
ATOM 705 N N . ILE A 1 86 ? 6.799 -5.926 2.764 1.00 79.31 86 ILE A N 1
ATOM 706 C CA . ILE A 1 86 ? 5.468 -6.041 2.189 1.00 79.31 86 ILE A CA 1
ATOM 707 C C . ILE A 1 86 ? 4.645 -7.045 2.977 1.00 79.31 86 ILE A C 1
ATOM 709 O O . ILE A 1 86 ? 5.103 -8.147 3.273 1.00 79.31 86 ILE A O 1
ATOM 713 N N . PHE A 1 87 ? 3.407 -6.655 3.254 1.00 82.75 87 PHE A N 1
ATOM 714 C CA . PHE A 1 87 ? 2.370 -7.508 3.797 1.00 82.75 87 PHE A CA 1
ATOM 715 C C . PHE A 1 87 ? 1.196 -7.526 2.829 1.00 82.75 87 PHE A C 1
ATOM 717 O O . PHE A 1 87 ? 0.678 -6.475 2.444 1.00 82.75 87 PHE A O 1
ATOM 724 N N . ILE A 1 88 ? 0.758 -8.723 2.459 1.00 80.81 88 ILE A N 1
ATOM 725 C CA . ILE A 1 88 ? -0.475 -8.926 1.702 1.00 80.81 88 ILE A CA 1
ATOM 726 C C . ILE A 1 88 ? -1.362 -9.807 2.549 1.00 80.81 88 ILE A C 1
ATOM 728 O O . ILE A 1 88 ? -0.966 -10.894 2.971 1.00 80.81 88 ILE A O 1
ATOM 732 N N . ILE A 1 89 ? -2.557 -9.310 2.817 1.00 86.00 89 ILE A N 1
ATOM 733 C CA . ILE A 1 89 ? -3.509 -9.924 3.725 1.00 86.00 89 ILE A CA 1
ATOM 734 C C . ILE A 1 89 ? -4.781 -10.184 2.926 1.00 86.00 89 ILE A C 1
ATOM 736 O O . ILE A 1 89 ? -5.328 -9.264 2.324 1.00 86.00 89 ILE A O 1
ATOM 740 N N . LYS A 1 90 ? -5.249 -11.432 2.912 1.00 86.00 90 LYS A N 1
ATOM 741 C CA . LYS A 1 90 ? -6.501 -11.846 2.266 1.00 86.00 90 LYS A CA 1
ATOM 742 C C . LYS A 1 90 ? -7.427 -12.402 3.337 1.00 86.00 90 LYS A C 1
ATOM 744 O O . LYS A 1 90 ? -7.023 -13.295 4.080 1.00 86.00 90 LYS A O 1
ATOM 749 N N . ASN A 1 91 ? -8.654 -11.894 3.440 1.00 87.00 91 ASN A N 1
ATOM 750 C CA . ASN A 1 91 ? -9.652 -12.396 4.402 1.00 87.00 91 ASN A CA 1
ATOM 751 C C . ASN A 1 91 ? -9.147 -12.439 5.866 1.00 87.00 91 ASN A C 1
ATOM 753 O O . ASN A 1 91 ? -9.412 -13.389 6.616 1.00 87.00 91 ASN A O 1
ATOM 757 N N . GLY A 1 92 ? -8.357 -11.436 6.264 1.00 87.88 92 GLY A N 1
ATOM 758 C CA . GLY A 1 92 ? -7.739 -11.372 7.589 1.00 87.88 92 GLY A CA 1
ATOM 759 C C . GLY A 1 92 ? -6.618 -12.388 7.826 1.00 87.88 92 GLY A C 1
ATOM 760 O O . GLY A 1 92 ? -6.288 -12.650 8.975 1.00 87.88 92 GLY A O 1
ATOM 761 N N . LYS A 1 93 ? -6.050 -12.997 6.780 1.00 89.56 93 LYS A N 1
ATOM 762 C CA . LYS A 1 93 ? -4.893 -13.896 6.879 1.00 89.56 93 LYS A CA 1
ATOM 763 C C . LYS A 1 93 ? -3.718 -13.337 6.076 1.00 89.56 93 LYS A C 1
ATOM 765 O O . LYS A 1 93 ? -3.905 -13.042 4.893 1.00 89.56 93 LYS A O 1
ATOM 770 N N . PRO A 1 94 ? -2.525 -13.181 6.673 1.00 85.12 94 PRO A N 1
ATOM 771 C CA . PRO A 1 94 ? -1.323 -12.844 5.919 1.00 85.12 94 PRO A CA 1
ATOM 772 C C . PRO A 1 94 ? -1.039 -13.954 4.907 1.00 85.12 94 PRO A C 1
ATOM 774 O O . PRO A 1 94 ? -0.833 -15.102 5.293 1.00 85.12 94 PRO A O 1
ATOM 777 N N . VAL A 1 95 ? -1.070 -13.624 3.618 1.00 79.88 95 VAL A N 1
ATOM 778 C CA . VAL A 1 95 ? -0.712 -14.550 2.534 1.00 79.88 95 VAL A CA 1
ATOM 779 C C . VAL A 1 95 ? 0.727 -14.340 2.075 1.00 79.88 95 VAL A C 1
ATOM 781 O O . VAL A 1 95 ? 1.369 -15.291 1.649 1.00 79.88 95 VAL A O 1
ATOM 784 N N . ILE A 1 96 ? 1.254 -13.118 2.208 1.00 74.06 96 ILE A N 1
ATOM 785 C CA . ILE A 1 96 ? 2.657 -12.787 1.931 1.00 74.06 96 ILE A CA 1
ATOM 786 C C . ILE A 1 96 ? 3.163 -11.844 3.024 1.00 74.06 96 ILE A C 1
ATOM 788 O O . ILE A 1 96 ? 2.478 -10.888 3.397 1.00 74.06 96 ILE A O 1
ATOM 792 N N . SER A 1 97 ? 4.373 -12.117 3.511 1.00 80.94 97 SER A N 1
ATOM 793 C CA . SER A 1 97 ? 5.123 -11.279 4.447 1.00 80.94 97 SER A CA 1
ATOM 794 C C . SER A 1 97 ? 6.606 -11.380 4.106 1.00 80.94 97 SER A C 1
ATOM 796 O O . SER A 1 97 ? 7.242 -12.388 4.398 1.00 80.94 97 SER A O 1
ATOM 798 N N . GLU A 1 98 ? 7.150 -10.350 3.471 1.00 75.00 98 GLU A N 1
ATOM 799 C CA . GLU A 1 98 ? 8.503 -10.364 2.902 1.00 75.00 98 GLU A CA 1
ATOM 800 C C . GLU A 1 98 ? 9.283 -9.119 3.326 1.00 75.00 98 GLU A C 1
ATOM 802 O O . GLU A 1 98 ? 8.687 -8.071 3.587 1.00 75.00 98 GLU A O 1
ATOM 807 N N . SER A 1 99 ? 10.615 -9.228 3.380 1.00 78.00 99 SER A N 1
ATOM 808 C CA . SER A 1 99 ? 11.498 -8.123 3.770 1.00 78.00 99 SER A CA 1
ATOM 809 C C . SER A 1 99 ? 12.838 -8.125 3.034 1.00 78.00 99 SER A C 1
ATOM 811 O O . SER A 1 99 ? 13.407 -9.193 2.818 1.00 78.00 99 SER A O 1
ATOM 813 N N . TRP A 1 100 ? 13.373 -6.948 2.700 1.00 73.06 100 TRP A N 1
ATOM 814 C CA . TRP A 1 100 ? 14.663 -6.784 2.011 1.00 73.06 100 TRP A CA 1
ATOM 815 C C . TRP A 1 100 ? 15.335 -5.449 2.376 1.00 73.06 100 TRP A C 1
ATOM 817 O O . TRP A 1 100 ? 14.666 -4.535 2.839 1.00 73.06 100 TRP A O 1
ATOM 827 N N . LYS A 1 101 ? 16.665 -5.344 2.229 1.00 66.00 101 LYS A N 1
ATOM 828 C CA . LYS A 1 101 ? 17.468 -4.214 2.755 1.00 66.00 101 LYS A CA 1
ATOM 829 C C . LYS A 1 101 ? 17.507 -2.978 1.861 1.00 66.00 101 LYS A C 1
ATOM 831 O O . LYS A 1 101 ? 17.579 -1.863 2.365 1.00 66.00 101 LYS A O 1
ATOM 836 N N . ASP A 1 102 ? 17.502 -3.165 0.552 1.00 60.91 102 ASP A N 1
ATOM 837 C CA . ASP A 1 102 ? 17.653 -2.043 -0.364 1.00 60.91 102 ASP A CA 1
ATOM 838 C C . ASP A 1 102 ? 16.279 -1.482 -0.696 1.00 60.91 102 ASP A C 1
ATOM 840 O O . ASP A 1 102 ? 15.426 -2.218 -1.190 1.00 60.91 102 ASP A O 1
ATOM 844 N N . ILE A 1 103 ? 16.059 -0.183 -0.452 1.00 55.94 103 ILE A N 1
ATOM 845 C CA . ILE A 1 103 ? 14.902 0.494 -1.041 1.00 55.94 103 ILE A CA 1
ATOM 846 C C . ILE A 1 103 ? 15.091 0.361 -2.549 1.00 55.94 103 ILE A C 1
ATOM 848 O O . ILE A 1 103 ? 16.022 0.957 -3.099 1.00 55.94 103 ILE A O 1
ATOM 852 N N . PRO A 1 104 ? 14.265 -0.443 -3.227 1.00 50.12 104 PRO A N 1
ATOM 853 C CA . PRO A 1 104 ? 14.444 -0.630 -4.640 1.00 50.12 104 PRO A CA 1
ATOM 854 C C . PRO A 1 104 ? 14.168 0.733 -5.284 1.00 50.12 104 PRO A C 1
ATOM 856 O O . PRO A 1 104 ? 13.263 1.458 -4.854 1.00 50.12 104 PRO A O 1
ATOM 859 N N . LYS A 1 105 ? 14.982 1.116 -6.285 1.00 45.72 105 LYS A N 1
ATOM 860 C CA . LYS A 1 105 ? 14.860 2.406 -7.009 1.00 45.72 105 LYS A CA 1
ATOM 861 C C . LYS A 1 105 ? 13.404 2.682 -7.433 1.00 45.72 105 LYS A C 1
ATOM 863 O O . LYS A 1 105 ? 12.988 3.824 -7.600 1.00 45.72 105 LYS A O 1
ATOM 868 N N . THR A 1 106 ? 12.631 1.610 -7.581 1.00 47.06 106 THR A N 1
ATOM 869 C CA . THR A 1 106 ? 11.201 1.540 -7.856 1.00 47.06 106 THR A CA 1
ATOM 870 C C . THR A 1 106 ? 10.571 0.466 -6.945 1.00 47.06 106 THR A C 1
ATOM 872 O O . THR A 1 106 ? 11.189 -0.564 -6.702 1.00 47.06 106 THR A O 1
ATOM 875 N N . ASN A 1 107 ? 9.384 0.715 -6.369 1.00 43.72 107 ASN A N 1
ATOM 876 C CA . ASN A 1 107 ? 8.757 -0.139 -5.340 1.00 43.72 107 ASN A CA 1
ATOM 877 C C . ASN A 1 107 ? 7.618 -0.988 -5.886 1.00 43.72 107 ASN A C 1
ATOM 879 O O . ASN A 1 107 ? 6.546 -0.433 -6.089 1.00 43.72 107 ASN A O 1
ATOM 883 N N . ASN A 1 108 ? 7.838 -2.303 -5.977 1.00 53.12 108 ASN A N 1
ATOM 884 C CA . ASN A 1 108 ? 7.359 -3.135 -7.070 1.00 53.12 108 ASN A CA 1
ATOM 885 C C . ASN A 1 108 ? 6.421 -4.315 -6.723 1.00 53.12 108 ASN A C 1
ATOM 887 O O . ASN A 1 108 ? 6.912 -5.419 -6.508 1.00 53.12 108 ASN A O 1
ATOM 891 N N . PHE A 1 109 ? 5.077 -4.139 -6.847 1.00 48.09 109 PHE A N 1
ATOM 892 C CA . PHE A 1 109 ? 4.097 -5.241 -6.722 1.00 48.09 109 PHE A CA 1
ATOM 893 C C . PHE A 1 109 ? 2.910 -5.264 -7.722 1.00 48.09 109 PHE A C 1
ATOM 895 O O . PHE A 1 109 ? 2.101 -4.337 -7.771 1.00 48.09 109 PHE A O 1
ATOM 902 N N . ALA A 1 110 ? 2.751 -6.362 -8.475 1.00 43.56 110 ALA A N 1
ATOM 903 C CA . ALA A 1 110 ? 1.463 -6.840 -9.007 1.00 43.56 110 ALA A CA 1
ATOM 904 C C . ALA A 1 110 ? 1.269 -8.270 -8.585 1.00 43.56 110 ALA A C 1
ATOM 906 O O . ALA A 1 110 ? 2.216 -8.965 -8.239 1.00 43.56 110 ALA A O 1
ATOM 907 N N . PHE A 1 111 ? 0.019 -8.683 -8.670 1.00 52.97 111 PHE A N 1
ATOM 908 C CA . PHE A 1 111 ? -0.413 -10.030 -8.403 1.00 52.97 111 PHE A CA 1
ATOM 909 C C . PHE A 1 111 ? -1.094 -10.543 -9.648 1.00 52.97 111 PHE A C 1
ATOM 911 O O . PHE A 1 111 ? -1.779 -9.798 -10.342 1.00 52.97 111 PHE A O 1
ATOM 918 N N . VAL A 1 112 ? -0.899 -11.817 -9.929 1.00 49.03 112 VAL A N 1
ATOM 919 C CA . VAL A 1 112 ? -1.710 -12.497 -10.926 1.00 49.03 112 VAL A CA 1
ATOM 920 C C . VAL A 1 112 ? -2.898 -13.107 -10.196 1.00 49.03 112 VAL A C 1
ATOM 922 O O . VAL A 1 112 ? -2.721 -13.675 -9.128 1.00 49.03 112 VAL A O 1
ATOM 925 N N . GLY A 1 113 ? -4.116 -12.905 -10.687 1.00 49.41 113 GLY A N 1
ATOM 926 C CA . GLY A 1 113 ? -5.299 -13.572 -10.148 1.00 49.41 113 GLY A CA 1
ATOM 927 C C . GLY A 1 113 ? -5.332 -15.060 -10.482 1.00 49.41 113 GLY A C 1
ATOM 928 O O . GLY A 1 113 ? -4.544 -15.544 -11.291 1.00 49.41 113 GLY A O 1
ATOM 929 N N . ASP A 1 114 ? -6.328 -15.768 -9.949 1.00 49.97 114 ASP A N 1
ATOM 930 C CA . ASP A 1 114 ? -6.601 -17.178 -10.276 1.00 49.97 114 ASP A CA 1
ATOM 931 C C . ASP A 1 114 ? -6.872 -17.415 -11.790 1.00 49.97 114 ASP A C 1
ATOM 933 O O . ASP A 1 114 ? -6.864 -18.553 -12.257 1.00 49.97 114 ASP A O 1
ATOM 937 N N . HIS A 1 115 ? -7.072 -16.347 -12.577 1.00 53.16 115 HIS A N 1
ATOM 938 C CA . HIS A 1 115 ? -7.361 -16.368 -14.019 1.00 53.16 115 HIS A CA 1
ATOM 939 C C . HIS A 1 115 ? -6.291 -15.702 -14.901 1.00 53.16 115 HIS A C 1
ATOM 941 O O . HIS A 1 115 ? -6.588 -15.302 -16.021 1.00 53.16 115 HIS A O 1
ATOM 947 N N . ALA A 1 116 ? -5.052 -15.571 -14.422 1.00 51.41 116 ALA A N 1
ATOM 948 C CA . ALA A 1 116 ? -3.982 -14.844 -15.120 1.00 51.41 116 ALA A CA 1
ATOM 949 C C . ALA A 1 116 ? -4.188 -13.310 -15.225 1.00 51.41 116 ALA A C 1
ATOM 951 O O . ALA A 1 116 ? -3.399 -12.618 -15.867 1.00 51.41 116 ALA A O 1
ATOM 952 N N . ASP A 1 117 ? -5.197 -12.752 -14.547 1.00 51.78 117 ASP A N 1
ATOM 953 C CA . ASP A 1 117 ? -5.449 -11.308 -14.537 1.00 51.78 117 ASP A CA 1
ATOM 954 C C . ASP A 1 117 ? -4.348 -10.545 -13.791 1.00 51.78 117 ASP A C 1
ATOM 956 O O . ASP A 1 117 ? -4.024 -10.850 -12.643 1.00 51.78 117 ASP A O 1
ATOM 960 N N . LEU A 1 118 ? -3.774 -9.529 -14.437 1.00 56.81 118 LEU A N 1
ATOM 961 C CA . LEU A 1 118 ? -2.682 -8.728 -13.885 1.00 56.81 118 LEU A CA 1
ATOM 962 C C . LEU A 1 118 ? -3.205 -7.605 -12.980 1.00 56.81 118 LEU A C 1
ATOM 964 O O . LEU A 1 118 ? -3.695 -6.594 -13.480 1.00 56.81 118 LEU A O 1
ATOM 968 N N . TYR A 1 119 ? -3.008 -7.727 -11.669 1.00 57.44 119 TYR A N 1
ATOM 969 C CA . TYR A 1 119 ? -3.442 -6.753 -10.671 1.00 57.44 119 TYR A CA 1
ATOM 970 C C . TYR A 1 119 ? -2.331 -5.823 -10.184 1.00 57.44 119 TYR A C 1
ATOM 972 O O . TYR A 1 119 ? -1.418 -6.280 -9.513 1.00 57.44 119 TYR A O 1
ATOM 980 N N . VAL A 1 120 ? -2.419 -4.516 -10.438 1.00 56.97 120 VAL A N 1
ATOM 981 C CA . VAL A 1 120 ? -1.271 -3.582 -10.337 1.00 56.97 120 VAL A CA 1
ATOM 982 C C . VAL A 1 120 ? -1.357 -2.559 -9.198 1.00 56.97 120 VAL A C 1
ATOM 984 O O . VAL A 1 120 ? -2.405 -1.946 -8.981 1.00 56.97 120 VAL A O 1
ATOM 987 N N . ASN A 1 121 ? -0.233 -2.324 -8.510 1.00 55.06 121 ASN A N 1
ATOM 988 C CA . ASN A 1 121 ? -0.021 -1.196 -7.595 1.00 55.06 121 ASN A CA 1
ATOM 989 C C . ASN A 1 121 ? 0.495 0.044 -8.364 1.00 55.06 121 ASN A C 1
ATOM 991 O O . ASN A 1 121 ? 1.360 -0.065 -9.227 1.00 55.06 121 ASN A O 1
ATOM 995 N N . ASN A 1 122 ? 0.027 1.243 -7.999 1.00 50.34 122 ASN A N 1
ATOM 996 C CA . ASN A 1 122 ? 0.507 2.544 -8.506 1.00 50.34 122 ASN A CA 1
ATOM 997 C C . ASN A 1 122 ? 1.933 2.946 -8.075 1.00 50.34 122 ASN A C 1
ATOM 999 O O . ASN A 1 122 ? 2.333 4.103 -8.220 1.00 50.34 122 ASN A O 1
ATOM 1003 N N . ARG A 1 123 ? 2.706 2.032 -7.497 1.00 47.69 123 ARG A N 1
ATOM 1004 C CA . ARG A 1 123 ? 4.140 2.173 -7.269 1.00 47.69 123 ARG A CA 1
ATOM 1005 C C . ARG A 1 123 ? 4.754 0.931 -7.925 1.00 47.69 123 ARG A C 1
ATOM 1007 O O . ARG A 1 123 ? 4.347 -0.187 -7.628 1.00 47.69 123 ARG A O 1
ATOM 1014 N N . ARG A 1 124 ? 5.542 1.242 -8.959 1.00 44.53 124 ARG A N 1
ATOM 1015 C CA . ARG A 1 124 ? 6.070 0.476 -10.125 1.00 44.53 124 ARG A CA 1
ATOM 1016 C C . ARG A 1 124 ? 6.679 -0.870 -9.796 1.00 44.53 124 ARG A C 1
ATOM 1018 O O . ARG A 1 124 ? 7.052 -0.874 -8.665 1.00 44.53 124 ARG A O 1
ATOM 1025 N N . TYR A 1 125 ? 6.805 -1.800 -10.783 1.00 50.06 125 TYR A N 1
ATOM 1026 C CA . TYR A 1 125 ? 7.276 -3.225 -11.018 1.00 50.06 125 TYR A CA 1
ATOM 1027 C C . TYR A 1 125 ? 6.702 -4.384 -10.244 1.00 50.06 125 TYR A C 1
ATOM 1029 O O . TYR A 1 125 ? 6.050 -4.128 -9.287 1.00 50.06 125 TYR A O 1
ATOM 1037 N N . LEU A 1 126 ? 6.781 -5.637 -10.691 1.00 47.19 126 LEU A N 1
ATOM 1038 C CA . LEU A 1 126 ? 5.906 -6.706 -10.204 1.00 47.19 126 LEU A CA 1
ATOM 1039 C C . LEU A 1 126 ? 6.622 -8.069 -10.291 1.00 47.19 126 LEU A C 1
ATOM 1041 O O . LEU A 1 126 ? 7.528 -8.230 -11.107 1.00 47.19 126 LEU A O 1
ATOM 1045 N N . ALA A 1 127 ? 6.167 -9.041 -9.501 1.00 31.30 127 ALA A N 1
ATOM 1046 C CA . ALA A 1 127 ? 6.380 -10.472 -9.713 1.00 31.30 127 ALA A CA 1
ATOM 1047 C C . ALA A 1 127 ? 5.000 -11.104 -9.952 1.00 31.30 127 ALA A C 1
ATOM 1049 O O . ALA A 1 127 ? 4.104 -10.829 -9.156 1.00 31.30 127 ALA A O 1
ATOM 1050 N N . PRO A 1 128 ? 4.757 -11.903 -10.996 1.00 34.31 128 PRO A N 1
ATOM 1051 C CA . PRO A 1 128 ? 3.517 -12.629 -11.128 1.00 34.31 128 PRO A CA 1
ATOM 1052 C C . PRO A 1 128 ? 3.610 -13.949 -10.399 1.00 34.31 128 PRO A C 1
ATOM 1054 O O . PRO A 1 128 ? 4.683 -14.489 -10.158 1.00 34.31 128 PRO A O 1
ATOM 1057 N N . ASP A 1 129 ? 2.417 -14.458 -10.147 1.00 35.75 129 ASP A N 1
ATOM 1058 C CA . ASP A 1 129 ? 2.127 -15.676 -9.424 1.00 35.75 129 ASP A CA 1
ATOM 1059 C C . ASP A 1 129 ? 2.224 -15.523 -7.892 1.00 35.75 129 ASP A C 1
ATOM 1061 O O . ASP A 1 129 ? 3.272 -15.478 -7.254 1.00 35.75 129 ASP A O 1
ATOM 1065 N N . TYR A 1 130 ? 1.044 -15.475 -7.277 1.00 43.00 130 TYR A N 1
ATOM 1066 C CA . TYR A 1 130 ? 0.819 -15.503 -5.830 1.00 43.00 130 TYR A CA 1
ATOM 1067 C C . TYR A 1 130 ? 1.214 -16.850 -5.205 1.00 43.00 130 TYR A C 1
ATOM 1069 O O . TYR A 1 130 ? 1.220 -16.972 -3.980 1.00 43.00 130 TYR A O 1
ATOM 1077 N N . THR A 1 131 ? 1.552 -17.849 -6.029 1.00 39.53 131 THR A N 1
ATOM 1078 C CA . THR A 1 131 ? 2.071 -19.154 -5.609 1.00 39.53 131 THR A CA 1
ATOM 1079 C C . THR A 1 131 ? 3.562 -19.350 -5.916 1.00 39.53 131 THR A C 1
ATOM 1081 O O . THR A 1 131 ? 4.178 -20.253 -5.344 1.00 39.53 131 THR A O 1
ATOM 1084 N N . ARG A 1 132 ? 4.178 -18.499 -6.757 1.00 43.25 132 ARG A N 1
ATOM 1085 C CA . ARG A 1 132 ? 5.598 -18.572 -7.150 1.00 43.25 132 ARG A CA 1
ATOM 1086 C C . ARG A 1 132 ? 6.216 -17.177 -7.256 1.00 43.25 132 ARG A C 1
ATOM 1088 O O . ARG A 1 132 ? 5.953 -16.430 -8.180 1.00 43.25 132 ARG A O 1
ATOM 1095 N N . LYS A 1 133 ? 7.108 -16.841 -6.327 1.00 47.69 133 LYS A N 1
ATOM 1096 C CA . LYS A 1 133 ? 7.874 -15.585 -6.342 1.00 47.69 133 LYS A CA 1
ATOM 1097 C C . LYS A 1 133 ? 8.809 -15.533 -7.560 1.00 47.69 133 LYS A C 1
ATOM 1099 O O . LYS A 1 133 ? 9.871 -16.149 -7.521 1.00 47.69 133 LYS A O 1
ATOM 1104 N N . GLU A 1 134 ? 8.464 -14.775 -8.602 1.00 48.81 134 GLU A N 1
ATOM 1105 C CA . GLU A 1 134 ? 9.342 -14.562 -9.765 1.00 48.81 134 GLU A CA 1
ATOM 1106 C C . GLU A 1 134 ? 9.656 -13.073 -9.983 1.00 48.81 134 GLU A C 1
ATOM 1108 O O . GLU A 1 134 ? 8.806 -12.289 -10.385 1.00 48.81 134 GLU A O 1
ATOM 1113 N N . ILE A 1 135 ? 10.894 -12.653 -9.700 1.00 55.12 135 ILE A N 1
ATOM 1114 C CA . ILE A 1 135 ? 11.339 -11.270 -9.935 1.00 55.12 135 ILE A CA 1
ATOM 1115 C C . ILE A 1 135 ? 11.657 -11.104 -11.419 1.00 55.12 135 ILE A C 1
ATOM 1117 O O . ILE A 1 135 ? 12.576 -11.745 -11.931 1.00 55.12 135 ILE A O 1
ATOM 1121 N N . PHE A 1 136 ? 10.945 -10.206 -12.097 1.00 63.88 136 PHE A N 1
ATOM 1122 C CA . PHE A 1 136 ? 11.216 -9.929 -13.501 1.00 63.88 136 PHE A CA 1
ATOM 1123 C C . PHE A 1 136 ? 12.377 -8.972 -13.725 1.00 63.88 136 PHE A C 1
ATOM 1125 O O . PHE A 1 136 ? 12.523 -7.998 -12.982 1.00 63.88 136 PHE A O 1
ATOM 1132 N N . PRO A 1 137 ? 13.178 -9.199 -14.784 1.00 72.44 137 PRO A N 1
ATOM 1133 C CA . PRO A 1 137 ? 14.194 -8.249 -15.196 1.00 72.44 137 PRO A CA 1
ATOM 1134 C C . PRO A 1 137 ? 13.584 -6.872 -15.465 1.00 72.44 137 PRO A C 1
ATOM 1136 O O . PRO A 1 137 ? 12.545 -6.755 -16.122 1.00 72.44 137 PRO A O 1
ATOM 1139 N N . ILE A 1 138 ? 14.266 -5.836 -14.989 1.00 78.06 138 ILE A N 1
ATOM 1140 C CA . ILE A 1 138 ? 13.982 -4.440 -15.314 1.00 78.06 138 ILE A CA 1
ATOM 1141 C C . ILE A 1 138 ? 15.159 -3.938 -16.129 1.00 78.06 138 ILE A C 1
ATOM 1143 O O . ILE A 1 138 ? 16.313 -4.131 -15.745 1.00 78.06 138 ILE A O 1
ATOM 1147 N N . TYR A 1 139 ? 14.860 -3.302 -17.249 1.00 84.38 139 TYR A N 1
ATOM 1148 C CA . TYR A 1 139 ? 15.862 -2.640 -18.058 1.00 84.38 139 TYR A CA 1
ATOM 1149 C C . TYR A 1 139 ? 15.697 -1.118 -17.909 1.00 84.38 139 TYR A C 1
ATOM 1151 O O . TYR A 1 139 ? 14.632 -0.577 -18.220 1.00 84.38 139 TYR A O 1
ATOM 1159 N N . ASP A 1 140 ? 16.755 -0.457 -17.416 1.00 83.12 140 ASP A N 1
ATOM 1160 C CA . ASP A 1 140 ? 16.928 1.005 -17.283 1.00 83.12 140 ASP A CA 1
ATOM 1161 C C . ASP A 1 140 ? 18.208 1.447 -18.034 1.00 83.12 140 ASP A C 1
ATOM 1163 O O . ASP A 1 140 ? 19.268 0.837 -17.858 1.00 83.12 140 ASP A O 1
ATOM 1167 N N . LEU A 1 141 ? 18.121 2.412 -18.963 1.00 83.50 141 LEU A N 1
ATOM 1168 C CA . LEU A 1 141 ? 19.288 2.814 -19.762 1.00 83.50 141 LEU A CA 1
ATOM 1169 C C . LEU A 1 141 ? 20.300 3.557 -18.887 1.00 83.50 141 LEU A C 1
ATOM 1171 O O . LEU A 1 141 ? 21.501 3.526 -19.179 1.00 83.50 141 LEU A O 1
ATOM 1175 N N . ASN A 1 142 ? 19.856 4.158 -17.783 1.00 82.62 142 ASN A N 1
ATOM 1176 C CA . ASN A 1 142 ? 20.736 4.799 -16.810 1.00 82.62 142 ASN A CA 1
ATOM 1177 C C . ASN A 1 142 ? 21.621 3.786 -16.079 1.00 82.62 142 ASN A C 1
ATOM 1179 O O . ASN A 1 142 ? 22.731 4.136 -15.686 1.00 82.62 142 ASN A O 1
ATOM 1183 N N . ASP A 1 143 ? 21.218 2.514 -15.971 1.00 82.81 143 ASP A N 1
ATOM 1184 C CA . ASP A 1 143 ? 22.083 1.482 -15.386 1.00 82.81 143 ASP A CA 1
ATOM 1185 C C . ASP A 1 143 ? 23.346 1.243 -16.234 1.00 82.81 143 ASP A C 1
ATOM 1187 O O . ASP A 1 143 ? 24.362 0.782 -15.713 1.00 82.81 143 ASP A O 1
ATOM 1191 N N . VAL A 1 144 ? 23.329 1.569 -17.534 1.00 84.94 144 VAL A N 1
ATOM 1192 C CA . VAL A 1 144 ? 24.550 1.592 -18.356 1.00 84.94 144 VAL A CA 1
ATOM 1193 C C . VAL A 1 144 ? 25.429 2.771 -17.956 1.00 84.94 144 VAL A C 1
ATOM 1195 O O . VAL A 1 144 ? 26.617 2.576 -17.726 1.00 84.94 144 VAL A O 1
ATOM 1198 N N . GLN A 1 145 ? 24.859 3.970 -17.817 1.00 82.38 145 GLN A N 1
ATOM 1199 C CA . GLN A 1 145 ? 25.599 5.168 -17.417 1.00 82.38 145 GLN A CA 1
ATOM 1200 C C . GLN A 1 145 ? 26.247 5.008 -16.035 1.00 82.38 145 GLN A C 1
ATOM 1202 O O . GLN A 1 145 ? 27.427 5.321 -15.883 1.00 82.38 145 GLN A O 1
ATOM 1207 N N . SER A 1 146 ? 25.534 4.437 -15.060 1.00 82.62 146 SER A N 1
ATOM 1208 C CA . SER A 1 146 ? 26.062 4.237 -13.705 1.00 82.62 146 SER A CA 1
ATOM 1209 C C . SER A 1 146 ? 27.285 3.323 -13.643 1.00 82.62 146 SER A C 1
ATOM 1211 O O . SER A 1 146 ? 28.136 3.495 -12.772 1.00 82.62 146 SER A O 1
ATOM 1213 N N . LYS A 1 147 ? 27.460 2.403 -14.603 1.00 86.38 147 LYS A N 1
ATOM 1214 C CA . LYS A 1 147 ? 28.693 1.595 -14.705 1.00 86.38 147 LYS A CA 1
ATOM 1215 C C . LYS A 1 147 ? 29.929 2.450 -14.956 1.00 86.38 147 LYS A C 1
ATOM 1217 O O . LYS A 1 147 ? 31.022 2.040 -14.586 1.00 86.38 147 LYS A O 1
ATOM 1222 N N . TYR A 1 148 ? 29.761 3.610 -15.577 1.00 85.94 148 TYR A N 1
ATOM 1223 C CA . TYR A 1 148 ? 30.840 4.494 -16.004 1.00 85.94 148 TYR A CA 1
ATOM 1224 C C . TYR A 1 148 ? 30.984 5.738 -15.122 1.00 85.94 148 TYR A C 1
ATOM 1226 O O . TYR A 1 148 ? 31.897 6.523 -15.350 1.00 85.94 148 TYR A O 1
ATOM 1234 N N . GLU A 1 149 ? 30.144 5.899 -14.091 1.00 83.69 149 GLU A N 1
ATOM 1235 C CA . GLU A 1 149 ? 30.139 7.088 -13.224 1.00 83.69 149 GLU A CA 1
ATOM 1236 C C . GLU A 1 149 ? 31.509 7.383 -12.594 1.00 83.69 149 GLU A C 1
ATOM 1238 O O . GLU A 1 149 ? 31.950 8.526 -12.548 1.00 83.69 149 GLU A O 1
ATOM 1243 N N . HIS A 1 150 ? 32.219 6.335 -12.175 1.00 84.38 150 HIS A N 1
ATOM 1244 C CA . HIS A 1 150 ? 33.554 6.427 -11.579 1.00 84.38 150 HIS A CA 1
ATOM 1245 C C . HIS A 1 150 ? 34.666 6.816 -12.572 1.00 84.38 150 HIS A C 1
ATOM 1247 O O . HIS A 1 150 ? 35.794 7.058 -12.151 1.00 84.38 150 HIS A O 1
ATOM 1253 N N . LEU A 1 151 ? 34.371 6.835 -13.876 1.00 83.25 151 LEU A N 1
ATOM 1254 C CA . LEU A 1 151 ? 35.305 7.207 -14.938 1.00 83.25 151 LEU A CA 1
ATOM 1255 C C . LEU A 1 151 ? 35.087 8.638 -15.438 1.00 83.25 151 LEU A C 1
ATOM 1257 O O . LEU A 1 151 ? 35.851 9.076 -16.295 1.00 83.25 151 LEU A O 1
ATOM 1261 N N . PHE A 1 152 ? 34.081 9.371 -14.947 1.00 79.75 152 PHE A N 1
ATOM 1262 C CA . PHE A 1 152 ? 33.917 10.784 -15.299 1.00 79.75 152 PHE A CA 1
ATOM 1263 C C . PHE A 1 152 ? 35.022 11.635 -14.673 1.00 79.75 152 PHE A C 1
ATOM 1265 O O . PHE A 1 152 ? 35.351 11.489 -13.495 1.00 79.75 152 PHE A O 1
ATOM 1272 N N . HIS A 1 153 ? 35.586 12.541 -15.467 1.00 75.69 153 HIS A N 1
ATOM 1273 C CA . HIS A 1 153 ? 36.657 13.438 -15.055 1.00 75.69 153 HIS A CA 1
ATOM 1274 C C . HIS A 1 153 ? 36.080 14.846 -14.931 1.00 75.69 153 HIS A C 1
ATOM 1276 O O . HIS A 1 153 ? 35.982 15.575 -15.913 1.00 75.69 153 HIS A O 1
ATOM 1282 N N . ALA A 1 154 ? 35.684 15.234 -13.715 1.00 68.00 154 ALA A N 1
ATOM 1283 C CA . ALA A 1 154 ? 35.056 16.529 -13.455 1.00 68.00 154 ALA A CA 1
ATOM 1284 C C . ALA A 1 154 ? 35.890 17.696 -14.032 1.00 68.00 154 ALA A C 1
ATOM 1286 O O . ALA A 1 154 ? 36.908 18.081 -13.462 1.00 68.00 154 ALA A O 1
ATOM 1287 N N . GLY A 1 155 ? 35.437 18.256 -15.159 1.00 60.38 155 GLY A N 1
ATOM 1288 C CA . GLY A 1 155 ? 36.055 19.408 -15.826 1.00 60.38 155 GLY A CA 1
ATOM 1289 C C . GLY A 1 155 ? 36.899 19.106 -17.074 1.00 60.38 155 GLY A C 1
ATOM 1290 O O . GLY A 1 155 ? 37.370 20.053 -17.698 1.00 60.38 155 GLY A O 1
ATOM 1291 N N . GLU A 1 156 ? 37.066 17.845 -17.493 1.00 72.00 156 GLU A N 1
ATOM 1292 C CA . GLU A 1 156 ? 37.825 17.478 -18.705 1.00 72.00 156 GLU A CA 1
ATOM 1293 C C . GLU A 1 156 ? 36.900 17.041 -19.857 1.00 72.00 156 GLU A C 1
ATOM 1295 O O . GLU A 1 156 ? 36.799 15.864 -20.211 1.00 72.00 156 GLU A O 1
ATOM 1300 N N . HIS A 1 157 ? 36.250 18.022 -20.493 1.00 65.69 157 HIS A N 1
ATOM 1301 C CA . HIS A 1 157 ? 35.237 17.805 -21.537 1.00 65.69 157 HIS A CA 1
ATOM 1302 C C . HIS A 1 157 ? 35.661 16.867 -22.684 1.00 65.69 157 HIS A C 1
ATOM 1304 O O . HIS A 1 157 ? 34.827 16.127 -23.206 1.00 65.69 157 HIS A O 1
ATOM 1310 N N . GLU A 1 158 ? 36.933 16.869 -23.092 1.00 65.62 158 GLU A N 1
ATOM 1311 C CA . GLU A 1 158 ? 37.414 16.006 -24.180 1.00 65.62 158 GLU A CA 1
ATOM 1312 C C . GLU A 1 158 ? 37.492 14.525 -23.780 1.00 65.62 158 GLU A C 1
ATOM 1314 O O . GLU A 1 158 ? 37.119 13.658 -24.575 1.00 65.62 158 GLU A O 1
ATOM 1319 N N . LYS A 1 159 ? 37.914 14.220 -22.544 1.00 66.38 159 LYS A N 1
ATOM 1320 C CA . LYS A 1 159 ? 37.967 12.836 -22.043 1.00 66.38 159 LYS A CA 1
ATOM 1321 C C . LYS A 1 159 ? 36.569 12.306 -21.745 1.00 66.38 159 LYS A C 1
ATOM 1323 O O . LYS A 1 159 ? 36.248 11.175 -22.116 1.00 66.38 159 LYS A O 1
ATOM 1328 N N . ASP A 1 160 ? 35.710 13.156 -21.190 1.00 74.38 160 ASP A N 1
ATOM 1329 C CA . ASP A 1 160 ? 34.312 12.814 -20.946 1.00 74.38 160 ASP A CA 1
ATOM 1330 C C . ASP A 1 160 ? 33.537 12.597 -22.260 1.00 74.38 160 ASP A C 1
ATOM 1332 O O . ASP A 1 160 ? 32.683 11.718 -22.331 1.00 74.38 160 ASP A O 1
ATOM 1336 N N . SER A 1 161 ? 33.873 13.306 -23.346 1.00 77.88 161 SER A N 1
ATOM 1337 C CA . SER A 1 161 ? 33.242 13.130 -24.669 1.00 77.88 161 SER A CA 1
ATOM 1338 C C . SER A 1 161 ? 33.405 11.712 -25.234 1.00 77.88 161 SER A C 1
ATOM 1340 O O . SER A 1 161 ? 32.454 11.132 -25.770 1.00 77.88 161 SER A O 1
ATOM 1342 N N . VAL A 1 162 ? 34.588 11.107 -25.079 1.00 83.38 162 VAL A N 1
ATOM 1343 C CA . VAL A 1 162 ? 34.832 9.713 -25.495 1.00 83.38 162 VAL A CA 1
ATOM 1344 C C . VAL A 1 162 ? 34.006 8.744 -24.646 1.00 83.38 162 VAL A C 1
ATOM 1346 O O . VAL A 1 162 ? 33.410 7.803 -25.181 1.00 83.38 162 VAL A O 1
ATOM 1349 N N . LEU A 1 163 ? 33.920 9.001 -23.339 1.00 84.06 163 LEU A N 1
ATOM 1350 C CA . LEU A 1 163 ? 33.133 8.196 -22.411 1.00 84.06 163 LEU A CA 1
ATOM 1351 C C . LEU A 1 163 ? 31.630 8.276 -22.721 1.00 84.06 163 LEU A C 1
ATOM 1353 O O . LEU A 1 163 ? 30.973 7.239 -22.809 1.00 84.06 163 LEU A O 1
ATOM 1357 N N . PHE A 1 164 ? 31.098 9.470 -22.997 1.00 83.81 164 PHE A N 1
ATOM 1358 C CA . PHE A 1 164 ? 29.702 9.659 -23.403 1.00 83.81 164 PHE A CA 1
ATOM 1359 C C . PHE A 1 164 ? 29.359 8.899 -24.687 1.00 83.81 164 PHE A C 1
ATOM 1361 O O . PHE A 1 164 ? 28.311 8.256 -24.754 1.00 83.81 164 PHE A O 1
ATOM 1368 N N . ARG A 1 165 ? 30.246 8.901 -25.695 1.00 84.94 165 ARG A N 1
ATOM 1369 C CA . ARG A 1 165 ? 30.034 8.115 -26.927 1.00 84.94 165 ARG A CA 1
ATOM 1370 C C . ARG A 1 165 ? 29.956 6.619 -26.641 1.00 84.94 165 ARG A C 1
ATOM 1372 O O . ARG A 1 165 ? 29.084 5.945 -27.188 1.00 84.94 165 ARG A O 1
ATOM 1379 N N . LYS A 1 166 ? 30.834 6.106 -25.776 1.00 88.06 166 LYS A N 1
ATOM 1380 C CA . LYS A 1 166 ? 30.820 4.695 -25.374 1.00 88.06 166 LYS A CA 1
ATOM 1381 C C . LYS A 1 166 ? 29.520 4.331 -24.650 1.00 88.06 166 LYS A C 1
ATOM 1383 O O . LYS A 1 166 ? 28.880 3.350 -25.025 1.00 88.06 166 LYS A O 1
ATOM 1388 N N . ILE A 1 167 ? 29.095 5.152 -23.685 1.00 87.00 167 ILE A N 1
ATOM 1389 C CA . ILE A 1 167 ? 27.823 4.980 -22.963 1.00 87.00 167 ILE A CA 1
ATOM 1390 C C . ILE A 1 167 ? 26.650 4.944 -23.951 1.00 87.00 167 ILE A C 1
ATOM 1392 O O . ILE A 1 167 ? 25.858 4.004 -23.921 1.00 87.00 167 ILE A O 1
ATOM 1396 N N . ALA A 1 168 ? 26.578 5.905 -24.876 1.00 85.94 168 ALA A N 1
ATOM 1397 C CA . ALA A 1 168 ? 25.498 5.991 -25.857 1.00 85.94 168 ALA A CA 1
ATOM 1398 C C . ALA A 1 168 ? 25.448 4.776 -26.803 1.00 85.94 168 ALA A C 1
ATOM 1400 O O . ALA A 1 168 ? 24.367 4.284 -27.132 1.00 85.94 168 ALA A O 1
ATOM 1401 N N . MET A 1 169 ? 26.606 4.259 -27.232 1.00 88.94 169 MET A N 1
ATOM 1402 C CA . MET A 1 169 ? 26.675 3.045 -28.053 1.00 88.94 169 MET A CA 1
ATOM 1403 C C . MET A 1 169 ? 26.143 1.819 -27.303 1.00 88.94 169 MET A C 1
ATOM 1405 O O . MET A 1 169 ? 25.338 1.069 -27.857 1.00 88.94 169 MET A O 1
ATOM 1409 N N . GLU A 1 170 ? 26.551 1.630 -26.048 1.00 91.88 170 GLU A N 1
ATOM 1410 C CA . GLU A 1 170 ? 26.098 0.506 -25.220 1.00 91.88 170 GLU A CA 1
ATOM 1411 C C . GLU A 1 170 ? 24.612 0.607 -24.869 1.00 91.88 170 GLU A C 1
ATOM 1413 O O . GLU A 1 170 ? 23.893 -0.390 -24.958 1.00 91.88 170 GLU A O 1
ATOM 1418 N N . GLN A 1 171 ? 24.124 1.810 -24.552 1.00 89.19 171 GLN A N 1
ATOM 1419 C CA . GLN A 1 171 ? 22.699 2.072 -24.348 1.00 89.19 171 GLN A CA 1
ATOM 1420 C C . GLN A 1 171 ? 21.889 1.722 -25.598 1.00 89.19 171 GLN A C 1
ATOM 1422 O O . GLN A 1 171 ? 20.913 0.980 -25.506 1.00 89.19 171 GLN A O 1
ATOM 1427 N N . LYS A 1 172 ? 22.322 2.171 -26.784 1.00 88.38 172 LYS A N 1
ATOM 1428 C CA . LYS A 1 172 ? 21.644 1.866 -28.052 1.00 88.38 172 LYS A CA 1
ATOM 1429 C C . LYS A 1 172 ? 21.657 0.371 -28.375 1.00 88.38 172 LYS A C 1
ATOM 1431 O O . LYS A 1 172 ? 20.655 -0.167 -28.844 1.00 88.38 172 LYS A O 1
ATOM 1436 N N . GLN A 1 173 ? 22.770 -0.318 -28.121 1.00 90.88 173 GLN A N 1
ATOM 1437 C CA . GLN A 1 173 ? 22.861 -1.766 -28.318 1.00 90.88 173 GLN A CA 1
ATOM 1438 C C . GLN A 1 173 ? 21.911 -2.517 -27.377 1.00 90.88 173 GLN A C 1
ATOM 1440 O O . GLN A 1 173 ? 21.174 -3.398 -27.827 1.00 90.88 173 GLN A O 1
ATOM 1445 N N . LEU A 1 174 ? 21.884 -2.148 -26.092 1.00 91.12 174 LEU A N 1
ATOM 1446 C CA . LEU A 1 174 ? 20.953 -2.709 -25.116 1.00 91.12 174 LEU A CA 1
ATOM 1447 C C . LEU A 1 174 ? 19.499 -2.453 -25.533 1.00 91.12 174 LEU A C 1
ATOM 1449 O O . LEU A 1 174 ? 18.709 -3.394 -25.582 1.00 91.12 174 LEU A O 1
ATOM 1453 N N . GLN A 1 175 ? 19.166 -1.212 -25.896 1.00 90.44 175 GLN A N 1
ATOM 1454 C CA . GLN A 1 175 ? 17.833 -0.821 -26.349 1.00 90.44 175 GLN A CA 1
ATOM 1455 C C . GLN A 1 175 ? 17.388 -1.672 -27.543 1.00 90.44 175 GLN A C 1
ATOM 1457 O O . GLN A 1 175 ? 16.355 -2.330 -27.464 1.00 90.44 175 GLN A O 1
ATOM 1462 N N . ASN A 1 176 ? 18.195 -1.767 -28.604 1.00 90.62 176 ASN A N 1
ATOM 1463 C CA . ASN A 1 176 ? 17.872 -2.577 -29.785 1.00 90.62 176 ASN A CA 1
ATOM 1464 C C . ASN A 1 176 ? 17.642 -4.058 -29.444 1.00 90.62 176 ASN A C 1
ATOM 1466 O O . ASN A 1 176 ? 16.673 -4.663 -29.911 1.00 90.62 176 ASN A O 1
ATOM 1470 N N . ASN A 1 177 ? 18.498 -4.633 -28.595 1.00 91.75 177 ASN A N 1
ATOM 1471 C CA . ASN A 1 177 ? 18.373 -6.023 -28.162 1.00 91.75 177 ASN A CA 1
ATOM 1472 C C . ASN A 1 177 ? 17.057 -6.266 -27.415 1.00 91.75 177 ASN A C 1
ATOM 1474 O O . ASN A 1 177 ? 16.357 -7.237 -27.705 1.00 91.75 177 ASN A O 1
ATOM 1478 N N . ILE A 1 178 ? 16.694 -5.386 -26.477 1.00 92.62 178 ILE A N 1
ATOM 1479 C CA . ILE A 1 178 ? 15.451 -5.512 -25.708 1.00 92.62 178 ILE A CA 1
ATOM 1480 C C . ILE A 1 178 ? 14.227 -5.273 -26.594 1.00 92.62 178 ILE A C 1
ATOM 1482 O O . ILE A 1 178 ? 13.303 -6.084 -26.575 1.00 92.62 178 ILE A O 1
ATOM 1486 N N . LEU A 1 179 ? 14.246 -4.238 -27.436 1.00 90.69 179 LEU A N 1
ATOM 1487 C CA . LEU A 1 179 ? 13.153 -3.912 -28.356 1.00 90.69 179 LEU A CA 1
ATOM 1488 C C . LEU A 1 179 ? 12.819 -5.061 -29.314 1.00 90.69 179 LEU A C 1
ATOM 1490 O O . LEU A 1 179 ? 11.642 -5.321 -29.567 1.00 90.69 179 LEU A O 1
ATOM 1494 N N . SER A 1 180 ? 13.831 -5.789 -29.799 1.00 90.94 180 SER A N 1
ATOM 1495 C CA . SER A 1 180 ? 13.637 -6.944 -30.691 1.00 90.94 180 SER A CA 1
ATOM 1496 C C . SER A 1 180 ? 12.820 -8.081 -30.058 1.00 90.94 180 SER A C 1
ATOM 1498 O O . SER A 1 180 ? 12.203 -8.878 -30.764 1.00 90.94 180 SER A O 1
ATOM 1500 N N . ARG A 1 181 ? 12.772 -8.140 -28.721 1.00 91.62 181 ARG A N 1
ATOM 1501 C CA . ARG A 1 181 ? 12.054 -9.165 -27.954 1.00 91.62 181 ARG A CA 1
ATOM 1502 C C . ARG A 1 181 ? 10.605 -8.775 -27.659 1.00 91.62 181 ARG A C 1
ATOM 1504 O O . ARG A 1 181 ? 9.847 -9.630 -27.206 1.00 91.62 181 ARG A O 1
ATOM 1511 N N . ILE A 1 182 ? 10.208 -7.520 -27.883 1.00 92.31 182 ILE A N 1
ATOM 1512 C CA . ILE A 1 182 ? 8.883 -7.007 -27.505 1.00 92.31 182 ILE A CA 1
ATOM 1513 C C . ILE A 1 182 ? 7.829 -7.397 -28.547 1.00 92.31 182 ILE A C 1
ATOM 1515 O O . ILE A 1 182 ? 7.787 -6.871 -29.670 1.00 92.31 182 ILE A O 1
ATOM 1519 N N . LYS A 1 183 ? 6.915 -8.275 -28.136 1.00 90.75 183 LYS A N 1
ATOM 1520 C CA . LYS A 1 183 ? 5.722 -8.650 -28.903 1.00 90.75 183 LYS A CA 1
ATOM 1521 C C . LYS A 1 183 ? 4.520 -7.809 -28.489 1.00 90.75 183 LYS A C 1
ATOM 1523 O O . LYS A 1 183 ? 3.829 -7.273 -29.347 1.00 90.75 183 LYS A O 1
ATOM 1528 N N . GLU A 1 184 ? 4.342 -7.636 -27.188 1.00 88.81 184 GLU A N 1
ATOM 1529 C CA . GLU A 1 184 ? 3.214 -6.941 -26.570 1.00 88.81 184 GLU A CA 1
ATOM 1530 C C . GLU A 1 184 ? 3.680 -6.157 -25.340 1.00 88.81 184 GLU A C 1
ATOM 1532 O O . GLU A 1 184 ? 4.693 -6.495 -24.719 1.00 88.81 184 GLU A O 1
ATOM 1537 N N . ILE A 1 185 ? 2.942 -5.102 -24.994 1.00 88.44 185 ILE A N 1
ATOM 1538 C CA . ILE A 1 185 ? 3.220 -4.265 -23.828 1.00 88.44 185 ILE A CA 1
ATOM 1539 C C . ILE A 1 185 ? 1.914 -4.047 -23.056 1.00 88.44 185 ILE A C 1
ATOM 1541 O O . ILE A 1 185 ? 0.926 -3.567 -23.608 1.00 88.44 185 ILE A O 1
ATOM 1545 N N . ARG A 1 186 ? 1.902 -4.336 -21.756 1.00 85.50 186 ARG A N 1
ATOM 1546 C CA . ARG A 1 186 ? 0.852 -3.882 -20.836 1.00 85.50 186 ARG A CA 1
ATOM 1547 C C . ARG A 1 186 ? 1.267 -2.537 -20.261 1.00 85.50 186 ARG A C 1
ATOM 1549 O O . ARG A 1 186 ? 2.283 -2.431 -19.572 1.00 85.50 186 ARG A O 1
ATOM 1556 N N . TYR A 1 187 ? 0.475 -1.518 -20.569 1.00 83.12 187 TYR A N 1
ATOM 1557 C CA . TYR A 1 187 ? 0.634 -0.166 -20.059 1.00 83.12 187 TYR A CA 1
ATOM 1558 C C . TYR A 1 187 ? -0.131 -0.012 -18.746 1.00 83.12 187 TYR A C 1
ATOM 1560 O O . TYR A 1 187 ? -1.350 -0.209 -18.682 1.00 83.12 187 TYR A O 1
ATOM 1568 N N . ILE A 1 188 ? 0.600 0.351 -17.701 1.00 77.31 188 ILE A N 1
ATOM 1569 C CA . ILE A 1 188 ? 0.090 0.506 -16.344 1.00 77.31 188 ILE A CA 1
ATOM 1570 C C . ILE A 1 188 ? 0.222 1.974 -15.974 1.00 77.31 188 ILE A C 1
ATOM 1572 O O . ILE A 1 188 ? 1.308 2.443 -15.640 1.00 77.31 188 ILE A O 1
ATOM 1576 N N . ASP A 1 189 ? -0.884 2.696 -16.081 1.00 73.56 189 ASP A N 1
ATOM 1577 C CA . ASP A 1 189 ? -0.942 4.113 -15.726 1.00 73.56 189 ASP A CA 1
ATOM 1578 C C . ASP A 1 189 ? -1.151 4.337 -14.226 1.00 73.56 189 ASP A C 1
ATOM 1580 O O . ASP A 1 189 ? -1.635 3.437 -13.529 1.00 73.56 189 ASP A O 1
ATOM 1584 N N . ASP A 1 190 ? -0.915 5.566 -13.775 1.00 65.62 190 ASP A N 1
ATOM 1585 C CA . ASP A 1 190 ? -1.344 6.033 -12.465 1.00 65.62 190 ASP A CA 1
ATOM 1586 C C . ASP A 1 190 ? -2.886 6.082 -12.331 1.00 65.62 190 ASP A C 1
ATOM 1588 O O . ASP A 1 190 ? -3.655 5.866 -13.274 1.00 65.62 190 ASP A O 1
ATOM 1592 N N . GLU A 1 191 ? -3.358 6.287 -11.101 1.00 58.41 191 GLU A N 1
ATOM 1593 C CA . GLU A 1 191 ? -4.784 6.318 -10.743 1.00 58.41 191 GLU A CA 1
ATOM 1594 C C . GLU A 1 191 ? -5.559 7.475 -11.411 1.00 58.41 191 GLU A C 1
ATOM 1596 O O . GLU A 1 191 ? -6.788 7.417 -11.487 1.00 58.41 191 GLU A O 1
ATOM 1601 N N . ALA A 1 192 ? -4.866 8.523 -11.874 1.00 57.19 192 ALA A N 1
ATOM 1602 C CA . ALA A 1 192 ? -5.472 9.774 -12.328 1.00 57.19 192 ALA A CA 1
ATOM 1603 C C . ALA A 1 192 ? -5.835 9.766 -13.821 1.00 57.19 192 ALA A C 1
ATOM 1605 O O . ALA A 1 192 ? -6.708 10.527 -14.244 1.00 57.19 192 ALA A O 1
ATOM 1606 N N . ASN A 1 193 ? -5.219 8.889 -14.611 1.00 61.31 193 ASN A N 1
ATOM 1607 C CA . ASN A 1 193 ? -5.354 8.892 -16.063 1.00 61.31 193 ASN A CA 1
ATOM 1608 C C . ASN A 1 193 ? -6.250 7.754 -16.586 1.00 61.31 193 ASN A C 1
ATOM 1610 O O . ASN A 1 193 ? -6.273 6.625 -16.087 1.00 61.31 193 ASN A O 1
ATOM 1614 N N . SER A 1 194 ? -7.055 8.066 -17.605 1.00 64.00 194 SER A N 1
ATOM 1615 C CA . SER A 1 194 ? -8.052 7.156 -18.186 1.00 64.00 194 SER A CA 1
ATOM 1616 C C . SER A 1 194 ? -7.603 6.460 -19.475 1.00 64.00 194 SER A C 1
ATOM 1618 O O . SER A 1 194 ? -8.398 5.718 -20.050 1.00 64.00 194 SER A O 1
ATOM 1620 N N . GLY A 1 195 ? -6.367 6.666 -19.941 1.00 79.06 195 GLY A N 1
ATOM 1621 C CA . GLY A 1 195 ? -5.929 6.193 -21.253 1.00 79.06 195 GLY A CA 1
ATOM 1622 C C . GLY A 1 195 ? -4.415 6.140 -21.426 1.00 79.06 195 GLY A C 1
ATOM 1623 O O . GLY A 1 195 ? -3.667 6.679 -20.625 1.00 79.06 195 GLY A O 1
ATOM 1624 N N . ILE A 1 196 ? -3.961 5.505 -22.508 1.00 84.06 196 ILE A N 1
ATOM 1625 C CA . ILE A 1 196 ? -2.537 5.463 -22.865 1.00 84.06 196 ILE A CA 1
ATOM 1626 C C . ILE A 1 196 ? -2.107 6.854 -23.338 1.00 84.06 196 ILE A C 1
ATOM 1628 O O . ILE A 1 196 ? -2.604 7.339 -24.365 1.00 84.06 196 ILE A O 1
ATOM 1632 N N . MET A 1 197 ? -1.170 7.468 -22.611 1.00 80.25 197 MET A N 1
ATOM 1633 C CA . MET A 1 197 ? -0.600 8.772 -22.955 1.00 80.25 197 MET A CA 1
ATOM 1634 C C . MET A 1 197 ? 0.011 8.785 -24.369 1.00 80.25 197 MET A C 1
ATOM 1636 O O . MET A 1 197 ? 0.368 7.757 -24.943 1.00 80.25 197 MET A O 1
ATOM 1640 N N . ASN A 1 198 ? 0.147 9.977 -24.950 1.00 77.88 198 ASN A N 1
ATOM 1641 C CA . ASN A 1 198 ? 0.839 10.172 -26.231 1.00 77.88 198 ASN A CA 1
ATOM 1642 C C . ASN A 1 198 ? 2.342 10.442 -26.029 1.00 77.88 198 ASN A C 1
ATOM 1644 O O . ASN A 1 198 ? 2.968 11.099 -26.851 1.00 77.88 198 ASN A O 1
ATOM 1648 N N . TYR A 1 199 ? 2.915 10.001 -24.912 1.00 79.00 199 TYR A N 1
ATOM 1649 C CA . TYR A 1 199 ? 4.331 10.146 -24.578 1.00 79.00 199 TYR A CA 1
ATOM 1650 C C . TYR A 1 199 ? 4.710 9.131 -23.486 1.00 79.00 199 TYR A C 1
ATOM 1652 O O . TYR A 1 199 ? 3.832 8.692 -22.731 1.00 79.00 199 TYR A O 1
ATOM 1660 N N . PRO A 1 200 ? 5.994 8.744 -23.383 1.00 81.94 200 PRO A N 1
ATOM 1661 C CA . PRO A 1 200 ? 6.463 7.909 -22.287 1.00 81.94 200 PRO A CA 1
ATOM 1662 C C . PRO A 1 200 ? 6.327 8.654 -20.955 1.00 81.94 200 PRO A C 1
ATOM 1664 O O . PRO A 1 200 ? 6.853 9.744 -20.765 1.00 81.94 200 PRO A O 1
ATOM 1667 N N . SER A 1 201 ? 5.576 8.074 -20.021 1.00 78.56 201 SER A N 1
ATOM 1668 C CA . SER A 1 201 ? 5.345 8.658 -18.702 1.00 78.56 201 SER A CA 1
ATOM 1669 C C . SER A 1 201 ? 6.358 8.201 -17.650 1.00 78.56 201 SER A C 1
ATOM 1671 O O . SER A 1 201 ? 6.429 7.017 -17.303 1.00 78.56 201 SER A O 1
ATOM 1673 N N . ALA A 1 202 ? 6.984 9.215 -17.046 1.00 73.06 202 ALA A N 1
ATOM 1674 C CA . ALA A 1 202 ? 7.561 9.318 -15.699 1.00 73.06 202 ALA A CA 1
ATOM 1675 C C . ALA A 1 202 ? 6.904 8.490 -14.586 1.00 73.06 202 ALA A C 1
ATOM 1677 O O . ALA A 1 202 ? 7.567 8.135 -13.613 1.00 73.06 202 ALA A O 1
ATOM 1678 N N . PHE A 1 203 ? 5.613 8.187 -14.721 1.00 68.81 203 PHE A N 1
ATOM 1679 C CA . PHE A 1 203 ? 4.787 7.583 -13.676 1.00 68.81 203 PHE A CA 1
ATOM 1680 C C . PHE A 1 203 ? 4.128 6.262 -14.094 1.00 68.81 203 PHE A C 1
ATOM 1682 O O . PHE A 1 203 ? 3.627 5.545 -13.234 1.00 68.81 203 PHE A O 1
ATOM 1689 N N . ALA A 1 204 ? 4.207 5.881 -15.373 1.00 75.56 204 ALA A N 1
ATOM 1690 C CA . ALA A 1 204 ? 3.666 4.615 -15.867 1.00 75.56 204 ALA A CA 1
ATOM 1691 C C . ALA A 1 204 ? 4.671 3.455 -15.752 1.00 75.56 204 ALA A C 1
ATOM 1693 O O . ALA A 1 204 ? 5.878 3.673 -15.610 1.00 75.56 204 ALA A O 1
ATOM 1694 N N . SER A 1 205 ? 4.178 2.222 -15.853 1.00 77.44 205 SER A N 1
ATOM 1695 C CA . SER A 1 205 ? 4.992 1.014 -16.037 1.00 77.44 205 SER A CA 1
ATOM 1696 C C . SER A 1 205 ? 4.647 0.306 -17.348 1.00 77.44 205 SER A C 1
ATOM 1698 O O . SER A 1 205 ? 3.496 0.313 -17.786 1.00 77.44 205 SER A O 1
ATOM 1700 N N . TYR A 1 206 ? 5.655 -0.333 -17.947 1.00 82.69 206 TYR A N 1
ATOM 1701 C CA . TYR A 1 206 ? 5.561 -1.025 -19.234 1.00 82.69 206 TYR A CA 1
ATOM 1702 C C . TYR A 1 206 ? 6.006 -2.481 -19.066 1.00 82.69 206 TYR A C 1
ATOM 1704 O O . TYR A 1 206 ? 7.200 -2.782 -19.112 1.00 82.69 206 TYR A O 1
ATOM 1712 N N . LEU A 1 207 ? 5.053 -3.386 -18.826 1.00 84.06 207 LEU A N 1
ATOM 1713 C CA . LEU A 1 207 ? 5.332 -4.824 -18.754 1.00 84.06 207 LEU A CA 1
ATOM 1714 C C . LEU A 1 207 ? 5.321 -5.410 -20.163 1.00 84.06 207 LEU A C 1
ATOM 1716 O O . LEU A 1 207 ? 4.289 -5.405 -20.828 1.00 84.06 207 LEU A O 1
ATOM 1720 N N . CYS A 1 208 ? 6.456 -5.922 -20.611 1.00 86.25 208 CYS A N 1
ATOM 1721 C CA . CYS A 1 208 ? 6.601 -6.536 -21.921 1.00 86.25 208 CYS A CA 1
ATOM 1722 C C . CYS A 1 208 ? 6.351 -8.044 -21.840 1.00 86.25 208 CYS A C 1
ATOM 1724 O O . CYS A 1 208 ? 6.882 -8.718 -20.956 1.00 86.25 208 CYS A O 1
ATOM 1726 N N . ASN A 1 209 ? 5.601 -8.568 -22.812 1.00 86.69 209 ASN A N 1
ATOM 1727 C CA . ASN A 1 209 ? 5.302 -9.997 -22.967 1.00 86.69 209 ASN A CA 1
ATOM 1728 C C . ASN A 1 209 ? 4.720 -10.673 -21.704 1.00 86.69 209 ASN A C 1
ATOM 1730 O O . ASN A 1 209 ? 5.230 -11.741 -21.344 1.00 86.69 209 ASN A O 1
ATOM 1734 N N . PRO A 1 210 ? 3.720 -10.074 -21.018 1.00 76.56 210 PRO A N 1
ATOM 1735 C CA . PRO A 1 210 ? 3.141 -10.580 -19.764 1.00 76.56 210 PRO A CA 1
ATOM 1736 C C . PRO A 1 210 ? 2.784 -12.070 -19.787 1.00 76.56 210 PRO A C 1
ATOM 1738 O O . PRO A 1 210 ? 2.979 -12.737 -18.778 1.00 76.56 210 PRO A O 1
ATOM 1741 N N . ASP A 1 211 ? 2.328 -12.591 -20.928 1.00 76.88 211 ASP A N 1
ATOM 1742 C CA . ASP A 1 211 ? 1.822 -13.964 -21.039 1.00 76.88 211 ASP A CA 1
ATOM 1743 C C . ASP A 1 211 ? 2.919 -14.957 -21.487 1.00 76.88 211 ASP A C 1
ATOM 1745 O O . ASP A 1 211 ? 2.660 -16.114 -21.825 1.00 76.88 211 ASP A O 1
ATOM 1749 N N . SER A 1 212 ? 4.180 -14.509 -21.530 1.00 80.44 212 SER A N 1
ATOM 1750 C CA . SER A 1 212 ? 5.333 -15.330 -21.915 1.00 80.44 212 SER A CA 1
ATOM 1751 C C . SER A 1 212 ? 6.030 -15.980 -20.715 1.00 80.44 212 SER A C 1
ATOM 1753 O O . SER A 1 212 ? 5.819 -15.609 -19.570 1.00 80.44 212 SER A O 1
ATOM 1755 N N . LYS A 1 213 ? 6.942 -16.926 -20.982 1.00 78.94 213 LYS A N 1
ATOM 1756 C CA . LYS A 1 213 ? 7.802 -17.540 -19.949 1.00 78.94 213 LYS A CA 1
ATOM 1757 C C . LYS A 1 213 ? 8.924 -16.626 -19.435 1.00 78.94 213 LYS A C 1
ATOM 1759 O O . LYS A 1 213 ? 9.656 -17.030 -18.544 1.00 78.94 213 LYS A O 1
ATOM 1764 N N . ALA A 1 214 ? 9.146 -15.473 -20.068 1.00 77.94 214 ALA A N 1
ATOM 1765 C CA . ALA A 1 214 ? 10.241 -14.562 -19.728 1.00 77.94 214 ALA A CA 1
ATOM 1766 C C . ALA A 1 214 ? 9.836 -13.094 -19.960 1.00 77.94 214 ALA A C 1
ATOM 1768 O O . ALA A 1 214 ? 10.427 -12.410 -20.808 1.00 77.94 214 ALA A O 1
ATOM 1769 N N . PRO A 1 215 ? 8.798 -12.615 -19.264 1.00 80.44 215 PRO A N 1
ATOM 1770 C CA . PRO A 1 215 ? 8.399 -11.216 -19.303 1.00 80.44 215 PRO A CA 1
ATOM 1771 C C . PRO A 1 215 ? 9.440 -10.333 -18.609 1.00 80.44 215 PRO A C 1
ATOM 1773 O O . PRO A 1 215 ? 10.290 -10.791 -17.842 1.00 80.44 215 PRO A O 1
ATOM 1776 N N . PHE A 1 216 ? 9.390 -9.043 -18.912 1.00 81.69 216 PHE A N 1
ATOM 1777 C CA . PHE A 1 216 ? 10.329 -8.065 -18.375 1.00 81.69 216 PHE A CA 1
ATOM 1778 C C . PHE A 1 216 ? 9.736 -6.664 -18.415 1.00 81.69 216 PHE A C 1
ATOM 1780 O O . PHE A 1 216 ? 8.797 -6.384 -19.161 1.00 81.69 216 PHE A O 1
ATOM 1787 N N . TYR A 1 217 ? 10.328 -5.763 -17.644 1.00 81.88 217 TYR A N 1
ATOM 1788 C CA . TYR A 1 217 ? 9.975 -4.355 -17.648 1.00 81.88 217 TYR A CA 1
ATOM 1789 C C . TYR A 1 217 ? 10.983 -3.513 -18.402 1.00 81.88 217 TYR A C 1
ATOM 1791 O O . TYR A 1 217 ? 12.182 -3.792 -18.399 1.00 81.88 217 TYR A O 1
ATOM 1799 N N . ILE A 1 218 ? 10.476 -2.432 -18.980 1.00 85.25 218 ILE A N 1
ATOM 1800 C CA . ILE A 1 218 ? 11.290 -1.330 -19.479 1.00 85.25 218 ILE A CA 1
ATOM 1801 C C . ILE A 1 218 ? 10.899 -0.050 -18.742 1.00 85.25 218 ILE A C 1
ATOM 1803 O O . ILE A 1 218 ? 9.715 0.205 -18.495 1.00 85.25 218 ILE A O 1
ATOM 1807 N N . MET A 1 219 ? 11.905 0.731 -18.363 1.00 82.06 219 MET A N 1
ATOM 1808 C CA . MET A 1 219 ? 11.721 2.061 -17.790 1.00 82.06 219 MET A CA 1
ATOM 1809 C C . MET A 1 219 ? 11.291 3.071 -18.882 1.00 82.06 219 MET A C 1
ATOM 1811 O O . MET A 1 219 ? 11.412 2.792 -20.074 1.00 82.06 219 MET A O 1
ATOM 1815 N N . PRO A 1 220 ? 10.717 4.234 -18.524 1.00 79.94 220 PRO A N 1
ATOM 1816 C CA . PRO A 1 220 ? 10.267 5.223 -19.509 1.00 79.94 220 PRO A CA 1
ATOM 1817 C C . PRO A 1 220 ? 11.391 5.750 -20.413 1.00 79.94 220 PRO A C 1
ATOM 1819 O O . PRO A 1 220 ? 11.154 5.976 -21.593 1.00 79.94 220 PRO A O 1
ATOM 1822 N N . ASP A 1 221 ? 12.611 5.858 -19.892 1.00 79.31 221 ASP A N 1
ATOM 1823 C CA . ASP A 1 221 ? 13.820 6.269 -20.617 1.00 79.31 221 ASP A CA 1
ATOM 1824 C C . ASP A 1 221 ? 14.182 5.320 -21.776 1.00 79.31 221 ASP A C 1
ATOM 1826 O O . ASP A 1 221 ? 14.680 5.762 -22.805 1.00 79.31 221 ASP A O 1
ATOM 1830 N N . PHE A 1 222 ? 13.850 4.027 -21.673 1.00 85.88 222 PHE A N 1
ATOM 1831 C CA . PHE A 1 222 ? 13.962 3.064 -22.777 1.00 85.88 222 PHE A CA 1
ATOM 1832 C C . PHE A 1 222 ? 13.077 3.412 -23.974 1.00 85.88 222 PHE A C 1
ATOM 1834 O O . PHE A 1 222 ? 13.324 2.923 -25.078 1.00 85.88 222 PHE A O 1
ATOM 1841 N N . LEU A 1 223 ? 12.014 4.179 -23.742 1.00 83.06 223 LEU A N 1
ATOM 1842 C CA . LEU A 1 223 ? 11.036 4.597 -24.740 1.00 83.06 223 LEU A CA 1
ATOM 1843 C C . LEU A 1 223 ? 11.208 6.065 -25.148 1.00 83.06 223 LEU A C 1
ATOM 1845 O O . LEU A 1 223 ? 10.601 6.489 -26.135 1.00 83.06 223 LEU A O 1
ATOM 1849 N N . GLU A 1 224 ? 11.995 6.827 -24.391 1.00 70.69 224 GLU A N 1
ATOM 1850 C CA . GLU A 1 224 ? 12.384 8.192 -24.718 1.00 70.69 224 GLU A CA 1
ATOM 1851 C C . GLU A 1 224 ? 13.488 8.177 -25.784 1.00 70.69 224 GLU A C 1
ATOM 1853 O O . GLU A 1 224 ? 14.395 7.344 -25.785 1.00 70.69 224 GLU A O 1
ATOM 1858 N N . GLU A 1 225 ? 13.397 9.108 -26.729 1.00 62.41 225 GLU A N 1
ATOM 1859 C CA . GLU A 1 225 ? 14.537 9.473 -27.567 1.00 62.41 225 GLU A CA 1
ATOM 1860 C C . GLU A 1 225 ? 15.355 10.542 -26.825 1.00 62.41 225 GLU A C 1
ATOM 1862 O O . GLU A 1 225 ? 14.793 11.247 -25.979 1.00 62.41 225 GLU A O 1
ATOM 1867 N N . PRO A 1 226 ? 16.666 10.682 -27.101 1.00 52.81 226 PRO A N 1
ATOM 1868 C CA . PRO A 1 226 ? 17.488 11.723 -26.490 1.00 52.81 226 PRO A CA 1
ATOM 1869 C C . PRO A 1 226 ? 16.791 13.085 -26.562 1.00 52.81 226 PRO A C 1
ATOM 1871 O O . PRO A 1 226 ? 16.167 13.401 -27.573 1.00 52.81 226 PRO A O 1
ATOM 1874 N N . LYS A 1 227 ? 16.908 13.882 -25.494 1.00 43.34 227 LYS A N 1
ATOM 1875 C CA . LYS A 1 227 ? 16.237 15.183 -25.285 1.00 43.34 227 LYS A CA 1
ATOM 1876 C C . LYS A 1 227 ? 16.183 16.079 -26.538 1.00 43.34 227 LYS A C 1
ATOM 1878 O O . LYS A 1 227 ? 15.157 16.703 -26.807 1.00 43.34 227 LYS A O 1
ATOM 1883 N N . ASP A 1 228 ? 17.242 16.057 -27.343 1.00 42.91 228 ASP A N 1
ATOM 1884 C CA . ASP A 1 228 ? 17.396 16.822 -28.586 1.00 42.91 228 ASP A CA 1
ATOM 1885 C C . ASP A 1 228 ? 16.325 16.501 -29.655 1.00 42.91 228 ASP A C 1
ATOM 1887 O O . ASP A 1 228 ? 15.932 17.376 -30.432 1.00 42.91 228 ASP A O 1
ATOM 1891 N N . ALA A 1 229 ? 15.795 15.272 -29.673 1.00 43.31 229 ALA A N 1
ATOM 1892 C CA . ALA A 1 229 ? 14.728 14.839 -30.581 1.00 43.31 229 ALA A CA 1
ATOM 1893 C C . ALA A 1 229 ? 13.345 15.414 -30.208 1.00 43.31 229 ALA A C 1
ATOM 1895 O O . ALA A 1 229 ? 12.469 15.532 -31.064 1.00 43.31 229 ALA A O 1
ATOM 1896 N N . PHE A 1 230 ? 13.139 15.806 -28.943 1.00 44.00 230 PHE A N 1
ATOM 1897 C CA . PHE A 1 230 ? 11.890 16.419 -28.471 1.00 44.00 230 PHE A CA 1
ATOM 1898 C C . PHE A 1 230 ? 11.864 17.940 -28.655 1.00 44.00 230 PHE A C 1
ATOM 1900 O O . PHE A 1 230 ? 10.801 18.513 -28.919 1.00 44.00 230 PHE A O 1
ATOM 1907 N N . GLU A 1 231 ? 13.016 18.598 -28.515 1.00 44.12 231 GLU A N 1
ATOM 1908 C CA . GLU A 1 231 ? 13.142 20.051 -28.679 1.00 44.12 231 GLU A CA 1
ATOM 1909 C C . GLU A 1 231 ? 13.071 20.462 -30.159 1.00 44.12 231 GLU A C 1
ATOM 1911 O O . GLU A 1 231 ? 12.504 21.503 -30.499 1.00 44.12 231 GLU A O 1
ATOM 1916 N N . THR A 1 232 ? 13.521 19.592 -31.066 1.00 46.84 232 THR A N 1
ATOM 1917 C CA . THR A 1 232 ? 13.372 19.754 -32.517 1.00 46.84 232 THR A CA 1
ATOM 1918 C C . THR A 1 232 ? 12.104 19.053 -33.015 1.00 46.84 232 THR A C 1
ATOM 1920 O O . THR A 1 232 ? 12.155 18.001 -33.642 1.00 46.84 232 THR A O 1
ATOM 1923 N N . ARG A 1 233 ? 10.920 19.619 -32.739 1.00 48.50 233 ARG A N 1
ATOM 1924 C CA . ARG A 1 233 ? 9.613 19.096 -33.206 1.00 48.50 233 ARG A CA 1
ATOM 1925 C C . ARG A 1 233 ? 9.451 19.099 -34.742 1.00 48.50 233 ARG A C 1
ATOM 1927 O O . ARG A 1 233 ? 8.618 19.824 -35.275 1.00 48.50 233 ARG A O 1
ATOM 1934 N N . ASN A 1 234 ? 10.204 18.259 -35.445 1.00 47.19 234 ASN A N 1
ATOM 1935 C CA . ASN A 1 234 ? 10.015 17.909 -36.855 1.00 47.19 234 ASN A CA 1
ATOM 1936 C C . ASN A 1 234 ? 9.768 16.405 -37.065 1.00 47.19 234 ASN A C 1
ATOM 1938 O O . ASN A 1 234 ? 9.340 16.018 -38.148 1.00 47.19 234 ASN A O 1
ATOM 1942 N N . ALA A 1 235 ? 9.973 15.555 -36.053 1.00 52.56 235 ALA A N 1
ATOM 1943 C CA . ALA A 1 235 ? 9.531 14.164 -36.099 1.00 52.56 235 ALA A CA 1
ATOM 1944 C C . ALA A 1 235 ? 8.084 14.083 -35.604 1.00 52.56 235 ALA A C 1
ATOM 1946 O O . ALA A 1 235 ? 7.768 14.497 -34.484 1.00 52.56 235 ALA A O 1
ATOM 1947 N N . SER A 1 236 ? 7.172 13.577 -36.436 1.00 59.47 236 SER A N 1
ATOM 1948 C CA . SER A 1 236 ? 5.812 13.325 -35.976 1.00 59.47 236 SER A CA 1
ATOM 1949 C C . SER A 1 236 ? 5.878 12.304 -34.834 1.00 59.47 236 SER A C 1
ATOM 1951 O O . SER A 1 236 ? 6.666 11.365 -34.891 1.00 59.47 236 SER A O 1
ATOM 1953 N N . TYR A 1 237 ? 5.054 12.446 -33.792 1.00 65.81 237 TYR A N 1
ATOM 1954 C CA . TYR A 1 237 ? 4.973 11.479 -32.684 1.00 65.81 237 TYR A CA 1
ATOM 1955 C C . TYR A 1 237 ? 4.957 10.009 -33.159 1.00 65.81 237 TYR A C 1
ATOM 1957 O O . TYR A 1 237 ? 5.509 9.138 -32.492 1.00 65.81 237 TYR A O 1
ATOM 1965 N N . ARG A 1 238 ? 4.370 9.743 -34.335 1.00 65.81 238 ARG A N 1
ATOM 1966 C CA . ARG A 1 238 ? 4.292 8.418 -34.968 1.00 65.81 238 ARG A CA 1
ATOM 1967 C C . ARG A 1 238 ? 5.655 7.833 -35.346 1.00 65.81 238 ARG A C 1
ATOM 1969 O O . ARG A 1 238 ? 5.793 6.614 -35.344 1.00 65.81 238 ARG A O 1
ATOM 1976 N N . ASP A 1 239 ? 6.637 8.677 -35.641 1.00 71.88 239 ASP A N 1
ATOM 1977 C CA . ASP A 1 239 ? 7.977 8.265 -36.062 1.00 71.88 239 ASP A CA 1
ATOM 1978 C C . ASP A 1 239 ? 8.903 7.968 -34.874 1.00 71.88 239 ASP A C 1
ATOM 1980 O O . ASP A 1 239 ? 9.900 7.257 -35.046 1.00 71.88 239 ASP A O 1
ATOM 1984 N N . SER A 1 240 ? 8.539 8.433 -33.672 1.00 77.88 240 SER A N 1
ATOM 1985 C CA . SER A 1 240 ? 9.268 8.137 -32.435 1.00 77.88 240 SER A CA 1
ATOM 1986 C C . SER A 1 240 ? 9.205 6.653 -32.065 1.00 77.88 240 SER A C 1
ATOM 1988 O O . SER A 1 240 ? 8.246 5.947 -32.404 1.00 77.88 240 SER A O 1
ATOM 1990 N N . LEU A 1 241 ? 10.193 6.172 -31.305 1.00 84.56 241 LEU A N 1
ATOM 1991 C CA . LEU A 1 241 ? 10.171 4.814 -30.748 1.00 84.56 241 LEU A CA 1
ATOM 1992 C C . LEU A 1 241 ? 8.879 4.523 -29.964 1.00 84.56 241 LEU A C 1
ATOM 1994 O O . LEU A 1 241 ? 8.237 3.491 -30.186 1.00 84.56 241 LEU A O 1
ATOM 1998 N N . TYR A 1 242 ? 8.460 5.444 -29.092 1.00 86.62 242 TYR A N 1
ATOM 1999 C CA . TYR A 1 242 ? 7.210 5.306 -28.346 1.00 86.62 242 TYR A CA 1
ATOM 2000 C C . TYR A 1 242 ? 6.000 5.228 -29.285 1.00 86.62 242 TYR A C 1
ATOM 2002 O O . TYR A 1 242 ? 5.164 4.341 -29.131 1.00 86.62 242 TYR A O 1
ATOM 2010 N N . GLY A 1 243 ? 5.918 6.104 -30.292 1.00 83.69 243 GLY A N 1
ATOM 2011 C CA . GLY A 1 243 ? 4.837 6.107 -31.282 1.00 83.69 243 GLY A CA 1
ATOM 2012 C C . GLY A 1 243 ? 4.734 4.806 -32.076 1.00 83.69 243 GLY A C 1
ATOM 2013 O O . GLY A 1 243 ? 3.626 4.315 -32.294 1.00 83.69 243 GLY A O 1
ATOM 2014 N N . LYS A 1 244 ? 5.875 4.202 -32.434 1.00 86.50 244 LYS A N 1
ATOM 2015 C CA . LYS A 1 244 ? 5.954 2.896 -33.115 1.00 86.50 244 LYS A CA 1
ATOM 2016 C C . LYS A 1 244 ? 5.521 1.729 -32.229 1.00 86.50 244 LYS A C 1
ATOM 2018 O O . LYS A 1 244 ? 4.956 0.758 -32.727 1.00 86.50 244 LYS A O 1
ATOM 2023 N N . LEU A 1 245 ? 5.790 1.800 -30.925 1.00 89.31 245 LEU A N 1
ATOM 2024 C CA . LEU A 1 245 ? 5.434 0.749 -29.967 1.00 89.31 245 LEU A CA 1
ATOM 2025 C C . LEU A 1 245 ? 4.020 0.894 -29.407 1.00 89.31 245 LEU A C 1
ATOM 2027 O O . LEU A 1 245 ? 3.435 -0.106 -28.998 1.00 89.31 245 LEU A O 1
ATOM 2031 N N . ARG A 1 246 ? 3.448 2.101 -29.414 1.00 87.75 246 ARG A N 1
ATOM 2032 C CA . ARG A 1 246 ? 2.116 2.382 -28.868 1.00 87.75 246 ARG A CA 1
ATOM 2033 C C . ARG A 1 246 ? 1.013 1.449 -29.399 1.00 87.75 246 ARG A C 1
ATOM 2035 O O . ARG A 1 246 ? 0.204 1.017 -28.587 1.00 87.75 246 ARG A O 1
ATOM 2042 N N . PRO A 1 247 ? 0.967 1.056 -30.691 1.00 88.38 247 PRO A N 1
ATOM 2043 C CA . PRO A 1 247 ? -0.016 0.081 -31.175 1.00 88.38 247 PRO A CA 1
ATOM 2044 C C . PRO A 1 247 ? 0.092 -1.313 -30.534 1.00 88.38 247 PRO A C 1
ATOM 2046 O O . PRO A 1 247 ? -0.883 -2.054 -30.543 1.00 88.38 247 PRO A O 1
ATOM 2049 N N . LYS A 1 248 ? 1.255 -1.678 -29.972 1.00 89.38 248 LYS A N 1
ATOM 2050 C CA . LYS A 1 248 ? 1.464 -2.923 -29.209 1.00 89.38 248 LYS A CA 1
ATOM 2051 C C . LYS A 1 248 ? 1.078 -2.787 -27.729 1.00 89.38 248 LYS A C 1
ATOM 2053 O O . LYS A 1 248 ? 1.191 -3.761 -26.985 1.00 89.38 248 LYS A O 1
ATOM 2058 N N . MET A 1 249 ? 0.695 -1.587 -27.283 1.00 90.38 249 MET A N 1
ATOM 2059 C CA . MET A 1 249 ? 0.351 -1.312 -25.892 1.00 90.38 249 MET A CA 1
ATOM 2060 C C . MET A 1 249 ? -1.131 -1.567 -25.634 1.00 90.38 249 MET A C 1
ATOM 2062 O O . MET A 1 249 ? -1.999 -1.057 -26.340 1.00 90.38 249 MET A O 1
ATOM 2066 N N . THR A 1 250 ? -1.424 -2.294 -24.562 1.00 87.88 250 THR A N 1
ATOM 2067 C CA . THR A 1 250 ? -2.781 -2.453 -24.035 1.00 87.88 250 THR A CA 1
ATOM 2068 C C . THR A 1 250 ? -2.852 -1.872 -22.630 1.00 87.88 250 THR A C 1
ATOM 2070 O O . THR A 1 250 ? -1.994 -2.140 -21.789 1.00 87.88 250 THR A O 1
ATOM 2073 N N . LEU A 1 251 ? -3.858 -1.035 -22.380 1.00 83.56 251 LEU A N 1
ATOM 2074 C CA . LEU A 1 251 ? -4.089 -0.449 -21.063 1.00 83.56 251 LEU A CA 1
ATOM 2075 C C . LEU A 1 251 ? -4.579 -1.536 -20.103 1.00 83.56 251 LEU A C 1
ATOM 2077 O O . LEU A 1 251 ? -5.525 -2.257 -20.418 1.00 83.56 251 LEU A O 1
ATOM 2081 N N . VAL A 1 252 ? -3.979 -1.620 -18.917 1.00 76.81 252 VAL A N 1
ATOM 2082 C CA . VAL A 1 252 ? -4.542 -2.438 -17.837 1.00 76.81 252 VAL A CA 1
ATOM 2083 C C . VAL A 1 252 ? -5.861 -1.819 -17.378 1.00 76.81 252 VAL A C 1
ATOM 2085 O O . VAL A 1 252 ? -5.899 -0.646 -16.989 1.00 76.81 252 VAL A O 1
ATOM 2088 N N . SER A 1 253 ? -6.937 -2.612 -17.435 1.00 70.62 253 SER A N 1
ATOM 2089 C CA . SER A 1 253 ? -8.281 -2.192 -17.030 1.00 70.62 253 SER A CA 1
ATOM 2090 C C . SER A 1 253 ? -8.276 -1.589 -15.624 1.00 70.62 253 SER A C 1
ATOM 2092 O O . SER A 1 253 ? -7.556 -2.050 -14.736 1.00 70.62 253 SER A O 1
ATOM 2094 N N . LYS A 1 254 ? -9.109 -0.565 -15.395 1.00 66.81 254 LYS A N 1
ATOM 2095 C CA . LYS A 1 254 ? -9.272 0.043 -14.062 1.00 66.81 254 LYS A CA 1
ATOM 2096 C C . LYS A 1 254 ? -9.700 -0.990 -13.020 1.00 66.81 254 LYS A C 1
ATOM 2098 O O . LYS A 1 254 ? -9.277 -0.898 -11.870 1.00 66.81 254 LYS A O 1
ATOM 2103 N N . GLU A 1 255 ? -10.477 -1.991 -13.425 1.00 63.16 255 GLU A N 1
ATOM 2104 C CA . GLU A 1 255 ? -10.907 -3.085 -12.552 1.00 63.16 255 GLU A CA 1
ATOM 2105 C C . GLU A 1 255 ? -9.761 -3.999 -12.121 1.00 63.16 255 GLU A C 1
ATOM 2107 O O . GLU A 1 255 ? -9.935 -4.756 -11.182 1.00 63.16 255 GLU A O 1
ATOM 2112 N N . ASN A 1 256 ? -8.578 -3.879 -12.725 1.00 67.81 256 ASN A N 1
ATOM 2113 C CA . ASN A 1 256 ? -7.385 -4.637 -12.371 1.00 67.81 256 ASN A CA 1
ATOM 2114 C C . ASN A 1 256 ? -6.357 -3.787 -11.606 1.00 67.81 256 ASN A C 1
ATOM 2116 O O . ASN A 1 256 ? -5.238 -4.215 -11.353 1.00 67.81 256 ASN A O 1
ATOM 2120 N N . LYS A 1 257 ? -6.716 -2.575 -11.174 1.00 66.12 257 LYS A N 1
ATOM 2121 C CA . LYS A 1 257 ? -5.831 -1.730 -10.360 1.00 66.12 257 LYS A CA 1
ATOM 2122 C C . LYS A 1 257 ? -6.175 -1.833 -8.873 1.00 66.12 257 LYS A C 1
ATOM 2124 O O . LYS A 1 257 ? -7.344 -2.003 -8.505 1.00 66.12 257 LYS A O 1
ATOM 2129 N N . PHE A 1 258 ? -5.160 -1.731 -8.018 1.00 65.19 258 PHE A N 1
ATOM 2130 C CA . PHE A 1 258 ? -5.345 -1.463 -6.593 1.00 65.19 258 PHE A CA 1
ATOM 2131 C C . PHE A 1 258 ? -5.628 0.017 -6.389 1.00 65.19 258 PHE A C 1
ATOM 2133 O O . PHE A 1 258 ? -5.027 0.860 -7.053 1.00 65.19 258 PHE A O 1
ATOM 2140 N N . THR A 1 259 ? -6.514 0.331 -5.444 1.00 61.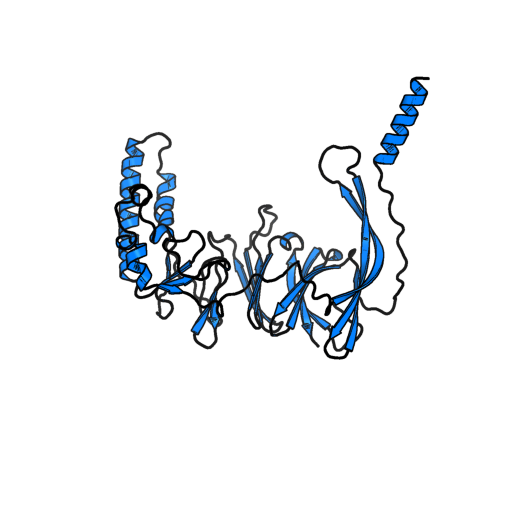84 259 THR A N 1
ATOM 2141 C CA . THR A 1 259 ? -6.819 1.728 -5.119 1.00 61.84 259 THR A CA 1
ATOM 2142 C C . THR A 1 259 ? -6.180 2.139 -3.800 1.00 61.84 259 THR A C 1
ATOM 2144 O O . THR A 1 259 ? -6.211 1.388 -2.819 1.00 61.84 259 THR A O 1
ATOM 2147 N N . ARG A 1 260 ? -5.639 3.360 -3.732 1.00 63.84 260 ARG A N 1
ATOM 2148 C CA . ARG A 1 260 ? -5.058 3.960 -2.515 1.00 63.84 260 ARG A CA 1
ATOM 2149 C C . ARG A 1 260 ? -6.112 4.352 -1.466 1.00 63.84 260 ARG A C 1
ATOM 2151 O O . ARG A 1 260 ? -5.829 5.149 -0.576 1.00 63.84 260 ARG A O 1
ATOM 2158 N N . LYS A 1 261 ? -7.347 3.852 -1.549 1.00 54.97 261 LYS A N 1
ATOM 2159 C CA . LYS A 1 261 ? -8.495 4.370 -0.791 1.00 54.97 261 LYS A CA 1
ATOM 2160 C C . LYS A 1 261 ? -8.507 3.937 0.685 1.00 54.97 261 LYS A C 1
ATOM 2162 O O . LYS A 1 261 ? -9.524 3.474 1.181 1.00 54.97 261 LYS A O 1
ATOM 2167 N N . ILE A 1 262 ? -7.421 4.167 1.422 1.00 54.22 262 ILE A N 1
ATOM 2168 C CA . ILE A 1 262 ? -7.559 4.520 2.835 1.00 54.22 262 ILE A CA 1
ATOM 2169 C C . ILE A 1 262 ? -7.947 5.995 2.846 1.00 54.22 262 ILE A C 1
ATOM 2171 O O . ILE A 1 262 ? -7.099 6.881 2.943 1.00 54.22 262 ILE A O 1
ATOM 2175 N N . SER A 1 263 ? -9.228 6.288 2.618 1.00 43.31 263 SER A N 1
ATOM 2176 C CA . SER A 1 263 ? -9.692 7.665 2.725 1.00 43.31 263 SER A CA 1
ATOM 2177 C C . SER A 1 263 ? -9.608 8.085 4.187 1.00 43.31 263 SER A C 1
ATOM 2179 O O . SER A 1 263 ? -10.432 7.674 5.000 1.00 43.31 263 SER A O 1
ATOM 2181 N N . THR A 1 264 ? -8.661 8.961 4.509 1.00 43.25 264 THR A N 1
ATOM 2182 C CA . THR A 1 264 ? -8.667 9.743 5.755 1.00 43.25 264 THR A CA 1
ATOM 2183 C C . THR A 1 264 ? -9.958 10.556 5.919 1.00 43.25 264 THR A C 1
ATOM 2185 O O . THR A 1 264 ? -10.292 10.962 7.024 1.00 43.25 264 THR A O 1
ATOM 2188 N N . SER A 1 265 ? -10.711 10.763 4.833 1.00 34.97 265 SER A N 1
ATOM 2189 C CA . SER A 1 265 ? -11.955 11.532 4.787 1.00 34.97 265 SER A CA 1
ATOM 2190 C C . SER A 1 265 ? -13.239 10.744 5.067 1.00 34.97 265 SER A C 1
ATOM 2192 O O . SER A 1 265 ? -14.301 11.354 5.136 1.00 34.97 265 SER A O 1
ATOM 2194 N N . PHE A 1 266 ? -13.174 9.427 5.272 1.00 39.81 266 PHE A N 1
ATOM 2195 C CA . PHE A 1 266 ? -14.335 8.646 5.704 1.00 39.81 266 PHE A CA 1
ATOM 2196 C C . PHE A 1 266 ? -13.894 7.598 6.722 1.00 39.81 266 PHE A C 1
ATOM 2198 O O . PHE A 1 266 ? -13.794 6.411 6.413 1.00 39.81 266 PHE A O 1
ATOM 2205 N N . ALA A 1 267 ? -13.715 8.022 7.977 1.00 46.59 267 ALA A N 1
ATOM 2206 C CA . ALA A 1 267 ? -14.253 7.179 9.035 1.00 46.59 267 ALA A CA 1
ATOM 2207 C C . ALA A 1 267 ? -15.702 6.922 8.616 1.00 46.59 267 ALA A C 1
ATOM 2209 O O . ALA A 1 267 ? -16.455 7.874 8.414 1.00 46.59 267 ALA A O 1
ATOM 2210 N N . ASP A 1 268 ? -16.041 5.670 8.327 1.00 51.91 268 ASP A N 1
ATOM 2211 C CA . ASP A 1 268 ? -17.411 5.264 8.056 1.00 51.91 268 ASP A CA 1
ATOM 2212 C C . ASP A 1 268 ? -18.212 5.608 9.319 1.00 51.91 268 ASP A C 1
ATOM 2214 O O . ASP A 1 268 ? -18.323 4.801 10.235 1.00 51.91 268 ASP A O 1
ATOM 2218 N N . SER A 1 269 ? -18.679 6.855 9.421 1.00 51.28 269 SER A N 1
ATOM 2219 C CA . SER A 1 269 ? -19.282 7.427 10.628 1.00 51.28 269 SER A CA 1
ATOM 2220 C C . SER A 1 269 ? -20.596 6.731 10.972 1.00 51.28 269 SER A C 1
ATOM 2222 O O . SER A 1 269 ? -21.097 6.842 12.089 1.00 51.28 269 SER A O 1
ATOM 2224 N N . THR A 1 270 ? -21.138 5.972 10.013 1.00 55.53 270 THR A N 1
ATOM 2225 C CA . THR A 1 270 ? -22.269 5.069 10.211 1.00 55.53 270 THR A CA 1
ATOM 2226 C C . THR A 1 270 ? -21.860 3.750 10.863 1.00 55.53 270 THR A C 1
ATOM 2228 O O . THR A 1 270 ? -22.644 3.179 11.622 1.00 55.53 270 THR A O 1
ATOM 2231 N N . PHE A 1 271 ? -20.639 3.284 10.597 1.00 68.88 271 PHE A N 1
ATOM 2232 C CA . PHE A 1 271 ? -20.065 2.078 11.177 1.00 68.88 271 PHE A CA 1
ATOM 2233 C C . PHE A 1 271 ? -19.378 2.321 12.517 1.00 68.88 271 PHE A C 1
ATOM 2235 O O . PHE A 1 271 ? -19.434 1.428 13.348 1.00 68.88 271 PHE A O 1
ATOM 2242 N N . PHE A 1 272 ? -18.724 3.465 12.718 1.00 74.06 272 PHE A N 1
ATOM 2243 C CA . PHE A 1 272 ? -17.932 3.773 13.908 1.00 74.06 272 PHE A CA 1
ATOM 2244 C C . PHE A 1 272 ? -18.308 5.168 14.406 1.00 74.06 272 PHE A C 1
ATOM 2246 O O . PHE A 1 272 ? -17.839 6.179 13.879 1.00 74.06 272 PHE A O 1
ATOM 2253 N N . LYS A 1 273 ? -19.222 5.228 15.377 1.00 81.94 273 LYS A N 1
ATOM 2254 C CA . LYS A 1 273 ? -19.784 6.485 15.875 1.00 81.94 273 LYS A CA 1
ATOM 2255 C C . LYS A 1 273 ? -19.273 6.773 17.279 1.00 81.94 273 LYS A C 1
ATOM 2257 O O . LYS A 1 273 ? -19.461 5.958 18.178 1.00 81.94 273 LYS A O 1
ATOM 2262 N N . GLU A 1 274 ? -18.679 7.947 17.475 1.00 86.94 274 GLU A N 1
ATOM 2263 C CA . GLU A 1 274 ? -18.331 8.437 18.812 1.00 86.94 274 GLU A CA 1
ATOM 2264 C C . GLU A 1 274 ? -19.608 8.630 19.645 1.00 86.94 274 GLU A C 1
ATOM 2266 O O . GLU A 1 274 ? -20.535 9.343 19.248 1.00 86.94 274 GLU A O 1
ATOM 2271 N N . LYS A 1 275 ? -19.654 7.958 20.795 1.00 87.31 275 LYS A N 1
ATOM 2272 C CA . LYS A 1 275 ? -20.700 8.078 21.819 1.00 87.31 275 LYS A CA 1
ATOM 2273 C C . LYS A 1 275 ? -20.346 9.148 22.852 1.00 87.31 275 LYS A C 1
ATOM 2275 O O . LYS A 1 275 ? -21.232 9.776 23.424 1.00 87.31 275 LYS A O 1
ATOM 2280 N N . GLY A 1 276 ? -19.054 9.346 23.082 1.00 89.44 276 GLY A N 1
ATOM 2281 C CA . GLY A 1 276 ? -18.516 10.374 23.956 1.00 89.44 276 GLY A CA 1
ATOM 2282 C C . GLY A 1 276 ? -17.013 10.211 24.124 1.00 89.44 276 GLY A C 1
ATOM 2283 O O . GLY A 1 276 ? -16.407 9.282 23.582 1.00 89.44 276 GLY A O 1
ATOM 2284 N N . ARG A 1 277 ? -16.429 11.090 24.931 1.00 92.44 277 ARG A N 1
ATOM 2285 C CA . ARG A 1 277 ? -15.015 11.058 25.290 1.00 92.44 277 ARG A CA 1
ATOM 2286 C C . ARG A 1 277 ? -14.803 11.643 26.674 1.00 92.44 277 ARG A C 1
ATOM 2288 O O . ARG A 1 277 ? -15.614 12.452 27.118 1.00 92.44 277 ARG A O 1
ATOM 2295 N N . ILE A 1 278 ? -13.703 11.260 27.305 1.00 92.50 278 ILE A N 1
ATOM 2296 C CA . ILE A 1 278 ? -13.234 11.859 28.554 1.00 92.50 278 ILE A CA 1
ATOM 2297 C C . ILE A 1 278 ? -11.742 12.171 28.483 1.00 92.50 278 ILE A C 1
ATOM 2299 O O . ILE A 1 278 ? -11.020 11.545 27.706 1.00 92.50 278 ILE A O 1
ATOM 2303 N N . VAL A 1 279 ? -11.268 13.110 29.296 1.00 91.81 279 VAL A N 1
ATOM 2304 C CA . VAL A 1 279 ? -9.834 13.406 29.439 1.00 91.81 279 VAL A CA 1
ATOM 2305 C C . VAL A 1 279 ? -9.188 12.365 30.352 1.00 91.81 279 VAL A C 1
ATOM 2307 O O . VAL A 1 279 ? -9.455 12.339 31.549 1.00 91.81 279 VAL A O 1
ATOM 2310 N N . THR A 1 280 ? -8.314 11.515 29.813 1.00 90.88 280 THR A N 1
ATOM 2311 C CA . THR A 1 280 ? -7.597 10.477 30.582 1.00 90.88 280 THR A CA 1
ATOM 2312 C C . THR A 1 280 ? -6.139 10.817 30.854 1.00 90.88 280 THR A C 1
ATOM 2314 O O . THR A 1 280 ? -5.497 10.183 31.691 1.00 90.88 280 THR A O 1
ATOM 2317 N N . GLY A 1 281 ? -5.598 11.837 30.188 1.00 88.62 281 GLY A N 1
ATOM 2318 C CA . GLY A 1 281 ? -4.217 12.244 30.380 1.00 88.62 281 GLY A CA 1
ATOM 2319 C C . GLY A 1 281 ? -3.911 13.633 29.845 1.00 88.62 281 GLY A C 1
ATOM 2320 O O . GLY A 1 281 ? -4.757 14.319 29.281 1.00 88.62 281 GLY A O 1
ATOM 2321 N N . ASN A 1 282 ? -2.659 14.042 30.020 1.00 86.88 282 ASN A N 1
ATOM 2322 C CA . ASN A 1 282 ? -2.121 15.288 29.492 1.00 86.88 282 ASN A CA 1
ATOM 2323 C C . ASN A 1 282 ? -0.767 14.990 28.841 1.00 86.88 282 ASN A C 1
ATOM 2325 O O . ASN A 1 282 ? 0.161 14.559 29.526 1.00 86.88 282 ASN A O 1
ATOM 2329 N N . ALA A 1 283 ? -0.643 15.229 27.539 1.00 83.75 283 ALA A N 1
ATOM 2330 C CA . ALA A 1 283 ? 0.608 15.096 26.807 1.00 83.75 283 ALA A CA 1
ATOM 2331 C C . ALA A 1 283 ? 1.331 16.442 26.782 1.00 83.75 283 ALA A C 1
ATOM 2333 O O . ALA A 1 283 ? 0.767 17.449 26.352 1.00 83.75 283 ALA A O 1
ATOM 2334 N N . TRP A 1 284 ? 2.581 16.466 27.241 1.00 80.94 284 TRP A N 1
ATOM 2335 C CA . TRP A 1 284 ? 3.422 17.649 27.094 1.00 80.94 284 TRP A CA 1
ATOM 2336 C C . TRP A 1 284 ? 3.806 17.829 25.624 1.00 80.94 284 TRP A C 1
ATOM 2338 O O . TRP A 1 284 ? 4.199 16.867 24.963 1.00 80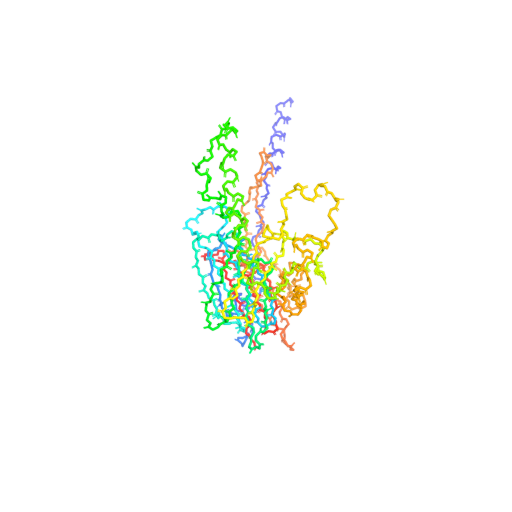.94 284 TRP A O 1
ATOM 2348 N N . PHE A 1 285 ? 3.715 19.055 25.120 1.00 72.88 285 PHE A N 1
ATOM 2349 C CA . PHE A 1 285 ? 4.167 19.398 23.780 1.00 72.88 285 PHE A CA 1
ATOM 2350 C C . PHE A 1 285 ? 5.042 20.652 23.788 1.00 72.88 285 PHE A C 1
ATOM 2352 O O . PHE A 1 285 ? 4.861 21.569 24.591 1.00 72.88 285 PHE A O 1
ATOM 2359 N N . SER A 1 286 ? 5.955 20.690 22.821 1.00 69.44 286 SER A N 1
ATOM 2360 C CA . SER A 1 286 ? 6.720 21.866 22.423 1.00 69.44 286 SER A CA 1
ATOM 2361 C C . SER A 1 286 ? 6.572 22.015 20.914 1.00 69.44 286 SER A C 1
ATOM 2363 O O . SER A 1 286 ? 7.011 21.147 20.157 1.00 69.44 286 SER A O 1
ATOM 2365 N N . ARG A 1 287 ? 5.905 23.077 20.454 1.00 55.19 287 ARG A N 1
ATOM 2366 C CA . ARG A 1 287 ? 5.896 23.410 19.025 1.00 55.19 287 ARG A CA 1
ATOM 2367 C C . ARG A 1 287 ? 7.197 24.147 18.730 1.00 55.19 287 ARG A C 1
ATOM 2369 O O . ARG A 1 287 ? 7.335 25.312 19.073 1.00 55.19 287 ARG A O 1
ATOM 2376 N N . GLY A 1 288 ? 8.168 23.446 18.152 1.00 52.56 288 GLY A N 1
ATOM 2377 C CA . GLY A 1 288 ? 9.477 23.998 17.813 1.00 52.56 288 GLY A CA 1
ATOM 2378 C C . GLY A 1 288 ? 9.382 25.234 16.915 1.00 52.56 288 GLY A C 1
ATOM 2379 O O . GLY A 1 288 ? 9.186 25.120 15.713 1.00 52.56 288 GLY A O 1
ATOM 2380 N N . ASN A 1 289 ? 9.485 26.401 17.540 1.00 48.44 289 ASN A N 1
ATOM 2381 C CA . ASN A 1 289 ? 10.144 27.629 17.106 1.00 48.44 289 ASN A CA 1
ATOM 2382 C C . ASN A 1 289 ? 10.184 28.534 18.344 1.00 48.44 289 ASN A C 1
ATOM 2384 O O . ASN A 1 289 ? 9.252 28.524 19.140 1.00 48.44 289 ASN A O 1
ATOM 2388 N N . HIS A 1 290 ? 11.281 29.260 18.543 1.00 48.69 290 HIS A N 1
ATOM 2389 C CA . HIS A 1 290 ? 11.687 29.941 19.782 1.00 48.69 290 HIS A CA 1
ATOM 2390 C C . HIS A 1 290 ? 10.792 31.123 20.236 1.00 48.69 290 HIS A C 1
ATOM 2392 O O . HIS A 1 290 ? 11.296 32.175 20.621 1.00 48.69 290 HIS A O 1
ATOM 2398 N N . TYR A 1 291 ? 9.468 30.975 20.221 1.00 49.62 291 TYR A N 1
ATOM 2399 C CA . TYR A 1 291 ? 8.525 31.897 20.844 1.00 49.62 291 TYR A CA 1
ATOM 2400 C C . TYR A 1 291 ? 8.071 31.339 22.192 1.00 49.62 291 TYR A C 1
ATOM 2402 O O . TYR A 1 291 ? 7.699 30.171 22.312 1.00 49.62 291 TYR A O 1
ATOM 2410 N N . VAL A 1 292 ? 8.092 32.202 23.207 1.00 50.41 292 VAL A N 1
ATOM 2411 C CA . VAL A 1 292 ? 7.925 31.874 24.634 1.00 50.41 292 VAL A CA 1
ATOM 2412 C C . VAL A 1 292 ? 6.556 31.225 24.958 1.00 50.41 292 VAL A C 1
ATOM 2414 O O . VAL A 1 292 ? 6.416 30.587 25.990 1.00 50.41 292 VAL A O 1
ATOM 2417 N N . ALA A 1 293 ? 5.585 31.246 24.036 1.00 48.56 293 ALA A N 1
ATOM 2418 C CA . ALA A 1 293 ? 4.248 30.652 24.190 1.00 48.56 293 ALA A CA 1
ATOM 2419 C C . ALA A 1 293 ? 4.058 29.249 23.554 1.00 48.56 293 ALA A C 1
ATOM 2421 O O . ALA A 1 293 ? 2.928 28.818 23.336 1.00 48.56 293 ALA A O 1
ATOM 2422 N N . SER A 1 294 ? 5.135 28.529 23.218 1.00 56.47 294 SER A N 1
ATOM 2423 C CA . SER A 1 294 ? 5.048 27.290 22.411 1.00 56.47 294 SER A CA 1
ATOM 2424 C C . SER A 1 294 ? 5.030 25.979 23.215 1.00 56.47 294 SER A C 1
ATOM 2426 O O . SER A 1 294 ? 5.095 24.899 22.620 1.00 56.47 294 SER A O 1
ATOM 2428 N N . PHE A 1 295 ? 4.941 26.063 24.546 1.00 67.06 295 PHE A N 1
ATOM 2429 C CA . PHE A 1 295 ? 4.977 24.924 25.468 1.00 67.06 295 PHE A CA 1
ATOM 2430 C C . PHE A 1 295 ? 3.642 24.763 26.193 1.00 67.06 295 PHE A C 1
ATOM 2432 O O . PHE A 1 295 ? 3.039 25.740 26.637 1.00 67.06 295 PHE A O 1
ATOM 2439 N N . GLY A 1 296 ? 3.185 23.526 26.359 1.00 74.00 296 GLY A N 1
ATOM 2440 C CA . GLY A 1 296 ? 1.930 23.290 27.056 1.00 74.00 296 GLY A CA 1
ATOM 2441 C C . GLY A 1 296 ? 1.581 21.826 27.221 1.00 74.00 296 GLY A C 1
ATOM 2442 O O . GLY A 1 296 ? 2.336 20.928 26.847 1.00 74.00 296 GLY A O 1
ATOM 2443 N N . TYR A 1 297 ? 0.407 21.606 27.798 1.00 79.69 297 TYR A N 1
ATOM 2444 C CA . TYR A 1 297 ? -0.217 20.297 27.880 1.00 79.69 297 TYR A CA 1
ATOM 2445 C C . TYR A 1 297 ? -1.402 20.241 26.929 1.00 79.69 297 TYR A C 1
ATOM 2447 O O . TYR A 1 297 ? -2.229 21.150 26.901 1.00 79.69 297 TYR A O 1
ATOM 2455 N N . SER A 1 298 ? -1.468 19.179 26.134 1.00 83.38 298 SER A N 1
ATOM 2456 C CA . SER A 1 298 ? -2.635 18.848 25.329 1.00 83.38 298 SER A CA 1
ATOM 2457 C C . SER A 1 298 ? -3.395 17.724 26.034 1.00 83.38 298 SER A C 1
ATOM 2459 O O . SER A 1 298 ? -2.759 16.742 26.437 1.00 83.38 298 SER A O 1
ATOM 2461 N N . PRO A 1 299 ? -4.718 17.849 26.229 1.00 87.62 299 PRO A N 1
ATOM 2462 C CA . PRO A 1 299 ? -5.508 16.767 26.796 1.00 87.62 299 PRO A CA 1
ATOM 2463 C C . PRO A 1 299 ? -5.434 15.535 25.889 1.00 87.62 299 PRO A C 1
ATOM 2465 O O . PRO A 1 299 ? -5.563 15.625 24.668 1.00 87.62 299 PRO A O 1
ATOM 2468 N N . VAL A 1 300 ? -5.218 14.380 26.509 1.00 89.25 300 VAL A N 1
ATOM 2469 C CA . VAL A 1 300 ? -5.290 13.062 25.878 1.00 89.25 300 VAL A CA 1
ATOM 2470 C C . VAL A 1 300 ? -6.608 12.438 26.295 1.00 89.25 300 VAL A C 1
ATOM 2472 O O . VAL A 1 300 ? -6.983 12.501 27.468 1.00 89.25 300 VAL A O 1
ATOM 2475 N N . TYR A 1 301 ? -7.313 11.862 25.331 1.00 91.56 301 TYR A N 1
ATOM 2476 C CA . TYR A 1 301 ? -8.689 11.436 25.516 1.00 91.56 301 TYR A CA 1
ATOM 2477 C C . TYR A 1 301 ? -8.826 9.916 25.484 1.00 91.56 301 TYR A C 1
ATOM 2479 O O . TYR A 1 301 ? -8.105 9.223 24.770 1.00 91.56 301 TYR A O 1
ATOM 2487 N N . MET A 1 302 ? -9.819 9.410 26.203 1.00 93.12 302 MET A N 1
ATOM 2488 C CA . MET A 1 302 ? -10.407 8.108 25.924 1.00 93.12 302 MET A CA 1
ATOM 2489 C C . MET A 1 302 ? -11.746 8.319 25.242 1.00 93.12 302 MET A C 1
ATOM 2491 O O . MET A 1 302 ? -12.584 9.073 25.736 1.00 93.12 302 MET A O 1
ATOM 2495 N N . TYR A 1 303 ? -11.940 7.647 24.118 1.00 91.62 303 TYR A N 1
ATOM 2496 C CA . TYR A 1 303 ? -13.154 7.718 23.321 1.00 91.62 303 TYR A CA 1
ATOM 2497 C C . TYR A 1 303 ? -13.980 6.449 23.497 1.00 91.62 303 TYR A C 1
ATOM 2499 O O . TYR A 1 303 ? -13.439 5.350 23.615 1.00 91.62 303 TYR A O 1
ATOM 2507 N N . TYR A 1 304 ? -15.299 6.599 23.485 1.00 92.44 304 TYR A N 1
ATOM 2508 C CA . TYR A 1 304 ? -16.248 5.490 23.496 1.00 92.44 304 TYR A CA 1
ATOM 2509 C C . TYR A 1 304 ? -16.954 5.450 22.150 1.00 92.44 304 TYR A C 1
ATOM 2511 O O . TYR A 1 304 ? -17.439 6.477 21.668 1.00 92.44 304 TYR A O 1
ATOM 2519 N N . TYR A 1 305 ? -17.050 4.265 21.563 1.00 90.69 305 TYR A N 1
ATOM 2520 C CA . TYR A 1 305 ? -17.586 4.079 20.226 1.00 90.69 305 TYR A CA 1
ATOM 2521 C C . TYR A 1 305 ? -18.702 3.052 20.211 1.00 90.69 305 TYR A C 1
ATOM 2523 O O . TYR A 1 305 ? -18.600 2.004 20.848 1.00 90.69 305 TYR A O 1
ATOM 2531 N N . ASP A 1 306 ? -19.722 3.341 19.409 1.00 90.12 306 ASP A N 1
ATOM 2532 C CA . ASP A 1 306 ? -20.722 2.376 18.982 1.00 90.12 306 ASP A CA 1
ATOM 2533 C C . ASP A 1 306 ? -20.443 1.954 17.539 1.00 90.12 306 ASP A C 1
ATOM 2535 O O . ASP A 1 306 ? -20.259 2.782 16.640 1.00 90.12 306 ASP A O 1
ATOM 2539 N N . LEU A 1 307 ? -20.443 0.641 17.328 1.00 87.44 307 LEU A N 1
ATOM 2540 C CA . LEU A 1 307 ? -20.254 -0.009 16.048 1.00 87.44 307 LEU A CA 1
ATOM 2541 C C . LEU A 1 307 ? -21.549 -0.646 15.568 1.00 87.44 307 LEU A C 1
ATOM 2543 O O . LEU A 1 307 ? -22.145 -1.462 16.273 1.00 87.44 307 LEU A O 1
ATOM 2547 N N . LYS A 1 308 ? -21.957 -0.332 14.336 1.00 85.62 308 LYS A N 1
ATOM 2548 C CA . LYS A 1 308 ? -23.091 -1.009 13.691 1.00 85.62 308 LYS A CA 1
ATOM 2549 C C . LYS A 1 308 ? -22.608 -2.224 12.908 1.00 85.62 308 LYS A C 1
ATOM 2551 O O . LYS A 1 308 ? -21.991 -2.089 11.850 1.00 85.62 308 LYS A O 1
ATOM 2556 N N . ILE A 1 309 ? -22.909 -3.419 13.414 1.00 82.25 309 ILE A N 1
ATOM 2557 C CA . ILE A 1 309 ? -22.577 -4.696 12.770 1.00 82.25 309 ILE A CA 1
ATOM 2558 C C . ILE A 1 309 ? -23.866 -5.480 12.539 1.00 82.25 309 ILE A C 1
ATOM 2560 O O . ILE A 1 309 ? -24.514 -5.932 13.484 1.00 82.25 309 ILE A O 1
ATOM 2564 N N . ARG A 1 310 ? -24.234 -5.658 11.263 1.00 79.56 310 ARG A N 1
ATOM 2565 C CA . ARG A 1 310 ? -25.524 -6.244 10.857 1.00 79.56 310 ARG A CA 1
ATOM 2566 C C . ARG A 1 310 ? -26.671 -5.480 11.543 1.00 79.56 310 ARG A C 1
ATOM 2568 O O . ARG A 1 310 ? -26.759 -4.267 11.382 1.00 79.56 310 ARG A O 1
ATOM 2575 N N . ASN A 1 311 ? -27.491 -6.162 12.342 1.00 82.38 311 ASN A N 1
ATOM 2576 C CA . ASN A 1 311 ? -28.621 -5.572 13.069 1.00 82.38 311 ASN A CA 1
ATOM 2577 C C . ASN A 1 311 ? -28.301 -5.263 14.545 1.00 82.38 311 ASN A C 1
ATOM 2579 O O . ASN A 1 311 ? -29.216 -4.977 15.314 1.00 82.38 311 ASN A O 1
ATOM 2583 N N . LYS A 1 312 ? -27.030 -5.349 14.963 1.00 85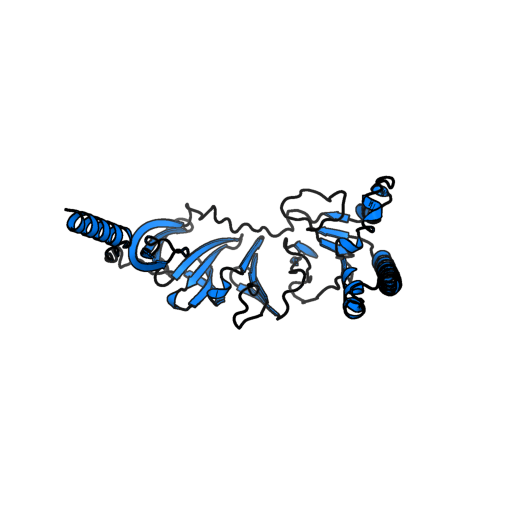.94 312 LYS A N 1
ATOM 2584 C CA . LYS A 1 312 ? -26.599 -5.089 16.343 1.00 85.94 312 LYS A CA 1
ATOM 2585 C C . LYS A 1 312 ? -25.778 -3.803 16.443 1.00 85.94 312 LYS A C 1
ATOM 2587 O O . LYS A 1 312 ? -25.002 -3.473 15.544 1.00 85.94 312 LYS A O 1
ATOM 2592 N N . THR A 1 313 ? -25.913 -3.133 17.584 1.00 90.19 313 THR A N 1
ATOM 2593 C CA . THR A 1 313 ? -24.986 -2.093 18.041 1.00 90.19 313 THR A CA 1
ATOM 2594 C C . THR A 1 313 ? -24.056 -2.708 19.077 1.00 90.19 313 THR A C 1
ATOM 2596 O O . THR A 1 313 ? -24.525 -3.335 20.025 1.00 90.19 313 THR A O 1
ATOM 2599 N N . ILE A 1 314 ? -22.752 -2.560 18.876 1.00 91.25 314 ILE A N 1
ATOM 2600 C CA . ILE A 1 314 ? -21.709 -3.143 19.720 1.00 91.25 314 ILE A CA 1
ATOM 2601 C C . ILE A 1 314 ? -20.769 -2.025 20.143 1.00 91.25 314 ILE A C 1
ATOM 2603 O O . ILE A 1 314 ? -20.383 -1.222 19.303 1.00 91.25 314 ILE A O 1
ATOM 2607 N N . SER A 1 315 ? -20.373 -1.973 21.408 1.00 92.56 315 SER A N 1
ATOM 2608 C CA . SER A 1 315 ? -19.549 -0.880 21.921 1.00 92.56 315 SER A CA 1
ATOM 2609 C C . SER A 1 315 ? -18.103 -1.312 22.174 1.00 92.56 315 SER A C 1
ATOM 2611 O O . SER A 1 315 ? -17.823 -2.467 22.505 1.00 92.56 315 SER A O 1
ATOM 2613 N N . THR A 1 316 ? -17.177 -0.368 22.039 1.00 93.62 316 THR A N 1
ATOM 2614 C CA . THR A 1 316 ? -15.773 -0.484 22.464 1.00 93.62 316 THR A CA 1
ATOM 2615 C C . THR A 1 316 ? -15.281 0.881 22.939 1.00 93.62 316 THR A C 1
ATOM 2617 O O . THR A 1 316 ? -15.915 1.903 22.661 1.00 93.62 316 THR A O 1
ATOM 2620 N N . LYS A 1 317 ? -14.164 0.916 23.661 1.00 93.06 317 LYS A N 1
ATOM 2621 C CA . LYS A 1 317 ? -13.484 2.162 24.025 1.00 93.06 317 LYS A CA 1
ATOM 2622 C C . LYS A 1 317 ? -12.015 2.137 23.633 1.00 93.06 317 LYS A C 1
ATOM 2624 O O . LYS A 1 317 ? -11.395 1.080 23.556 1.00 93.06 317 LYS A O 1
ATOM 2629 N N . GLU A 1 318 ? -11.468 3.315 23.396 1.00 91.38 318 GLU A N 1
ATOM 2630 C CA . GLU A 1 318 ? -10.105 3.529 22.926 1.00 91.38 318 GLU A CA 1
ATOM 2631 C C . GLU A 1 318 ? -9.437 4.584 23.802 1.00 91.38 318 GLU A C 1
ATOM 2633 O O . GLU A 1 318 ? -9.836 5.746 23.797 1.00 91.38 318 GLU A O 1
ATOM 2638 N N . ASP A 1 319 ? -8.437 4.180 24.579 1.00 91.56 319 ASP A N 1
ATOM 2639 C CA . ASP A 1 319 ? -7.689 5.072 25.461 1.00 91.56 319 ASP A CA 1
ATOM 2640 C C . ASP A 1 319 ? -6.426 5.561 24.750 1.00 91.56 319 ASP A C 1
ATOM 2642 O O . ASP A 1 319 ? -5.443 4.821 24.645 1.00 91.56 319 ASP A O 1
ATOM 2646 N N . HIS A 1 320 ? -6.419 6.820 24.294 1.00 91.62 320 HIS A N 1
ATOM 2647 C CA . HIS A 1 320 ? -5.302 7.386 23.523 1.00 91.62 320 HIS A CA 1
ATOM 2648 C C . HIS A 1 320 ? -4.021 7.542 24.345 1.00 91.62 320 HIS A C 1
ATOM 2650 O O . HIS A 1 320 ? -2.984 7.877 23.784 1.00 91.62 320 HIS A O 1
ATOM 2656 N N . THR A 1 321 ? -4.040 7.276 25.655 1.00 88.62 321 THR A N 1
ATOM 2657 C CA . THR A 1 321 ? -2.801 7.142 26.440 1.00 88.62 321 THR A CA 1
ATOM 2658 C C . THR A 1 321 ? -2.097 5.802 26.195 1.00 88.62 321 THR A C 1
ATOM 2660 O O . THR A 1 321 ? -0.897 5.678 26.443 1.00 88.62 321 THR A O 1
ATOM 2663 N N . LYS A 1 322 ? -2.817 4.793 25.688 1.00 91.44 322 LYS A N 1
ATOM 2664 C CA . LYS A 1 322 ? -2.316 3.429 25.470 1.00 91.44 322 LYS A CA 1
ATOM 2665 C C . LYS A 1 322 ? -2.333 3.030 24.005 1.00 91.44 322 LYS A C 1
ATOM 2667 O O . LYS A 1 322 ? -1.343 2.487 23.517 1.00 91.44 322 LYS A O 1
ATOM 2672 N N . MET A 1 323 ? -3.453 3.242 23.324 1.00 91.12 323 MET A N 1
ATOM 2673 C CA . MET A 1 323 ? -3.707 2.722 21.990 1.00 91.12 323 MET A CA 1
ATOM 2674 C C . MET A 1 323 ? -4.610 3.674 21.216 1.00 91.12 323 MET A C 1
ATOM 2676 O O . MET A 1 323 ? -5.571 4.199 21.764 1.00 91.12 323 MET A O 1
ATOM 2680 N N . MET A 1 324 ? -4.293 3.877 19.940 1.00 89.44 324 MET A N 1
ATOM 2681 C CA . MET A 1 324 ? -5.037 4.777 19.071 1.00 89.44 324 MET A CA 1
ATOM 2682 C C . MET A 1 324 ? -5.305 4.137 17.708 1.00 89.44 324 MET A C 1
ATOM 2684 O O . MET A 1 324 ? -4.361 3.740 17.023 1.00 89.44 324 MET A O 1
ATOM 2688 N N . ILE A 1 325 ? -6.564 4.067 17.286 1.00 89.00 325 ILE A N 1
ATOM 2689 C CA . ILE A 1 325 ? -6.965 3.688 15.934 1.00 89.00 325 ILE A CA 1
ATOM 2690 C C . ILE A 1 325 ? -6.716 4.898 15.032 1.00 89.00 325 ILE A C 1
ATOM 2692 O O . ILE A 1 325 ? -7.374 5.928 15.129 1.00 89.00 325 ILE A O 1
ATOM 2696 N N . THR A 1 326 ? -5.742 4.784 14.136 1.00 85.31 326 THR A N 1
ATOM 2697 C CA . THR A 1 326 ? -5.359 5.873 13.229 1.00 85.31 326 THR A CA 1
ATOM 2698 C C . THR A 1 326 ? -6.172 5.869 11.944 1.00 85.31 326 THR A C 1
ATOM 2700 O O . THR A 1 326 ? -6.363 6.915 11.325 1.00 85.31 326 THR A O 1
ATOM 2703 N N . SER A 1 327 ? -6.640 4.697 11.510 1.00 84.62 327 SER A N 1
ATOM 2704 C CA . SER A 1 327 ? -7.455 4.572 10.308 1.00 84.62 327 SER A CA 1
ATOM 2705 C C . SER A 1 327 ? -8.223 3.255 10.249 1.00 84.62 327 SER A C 1
ATOM 2707 O O . SER A 1 327 ? -7.877 2.284 10.922 1.00 84.62 327 SER A O 1
ATOM 2709 N N . ILE A 1 328 ? -9.243 3.211 9.390 1.00 84.94 328 ILE A N 1
ATOM 2710 C CA . ILE A 1 328 ? -10.005 2.005 9.068 1.00 84.94 328 ILE A CA 1
ATOM 2711 C C . ILE A 1 328 ? -9.954 1.804 7.552 1.00 84.94 328 ILE A C 1
ATOM 2713 O O . ILE A 1 328 ? -10.369 2.679 6.794 1.00 84.94 328 ILE A O 1
ATOM 2717 N N . ALA A 1 329 ? -9.474 0.645 7.105 1.00 82.50 329 ALA A N 1
ATOM 2718 C CA . ALA A 1 329 ? -9.516 0.232 5.704 1.00 82.50 329 ALA A CA 1
ATOM 2719 C C . ALA A 1 329 ? -10.653 -0.775 5.480 1.00 82.50 329 ALA A C 1
ATOM 2721 O O . ALA A 1 329 ? -10.932 -1.611 6.342 1.00 82.50 329 ALA A O 1
ATOM 2722 N N . LYS A 1 330 ? -11.320 -0.718 4.321 1.00 84.50 330 LYS A N 1
ATOM 2723 C CA . LYS A 1 330 ? -12.451 -1.599 3.991 1.00 84.50 330 LYS A CA 1
ATOM 2724 C C . LYS A 1 330 ? -12.184 -2.345 2.690 1.00 84.50 330 LYS A C 1
ATOM 2726 O O . LYS A 1 330 ? -12.131 -1.740 1.626 1.00 84.50 330 LYS A O 1
ATOM 2731 N N . THR A 1 331 ? -12.126 -3.664 2.793 1.00 81.81 331 THR A N 1
ATOM 2732 C CA . THR A 1 331 ? -12.091 -4.616 1.671 1.00 81.81 331 THR A CA 1
ATOM 2733 C C . THR A 1 331 ? -13.475 -5.245 1.469 1.00 81.81 331 THR A C 1
ATOM 2735 O O . THR A 1 331 ? -14.372 -5.031 2.291 1.00 81.81 331 THR A O 1
ATOM 2738 N N . ALA A 1 332 ? -13.663 -6.026 0.405 1.00 80.81 332 ALA A N 1
ATOM 2739 C CA . ALA A 1 332 ? -14.866 -6.834 0.207 1.00 80.81 332 ALA A CA 1
ATOM 2740 C C . ALA A 1 332 ? -15.043 -7.863 1.344 1.00 80.81 332 ALA A C 1
ATOM 2742 O O . ALA A 1 332 ? -16.137 -7.983 1.891 1.00 80.81 332 ALA A O 1
ATOM 2743 N N . SER A 1 333 ? -13.947 -8.489 1.786 1.00 82.25 333 SER A N 1
ATOM 2744 C CA . SER A 1 333 ? -13.927 -9.466 2.886 1.00 82.25 333 S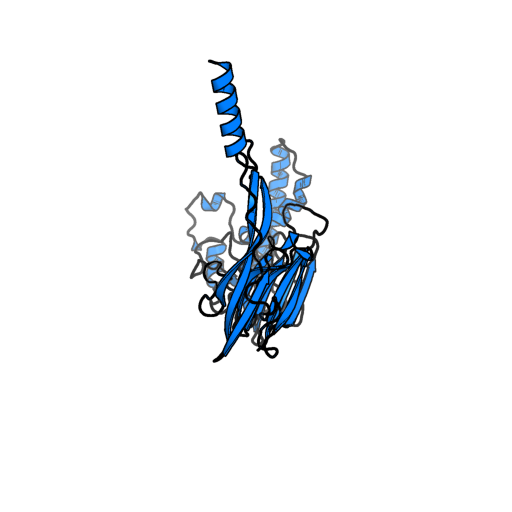ER A CA 1
ATOM 2745 C C . SER A 1 333 ? -14.206 -8.915 4.284 1.00 82.25 333 SER A C 1
ATOM 2747 O O . SER A 1 333 ? -14.578 -9.668 5.184 1.00 82.25 333 SER A O 1
ATOM 2749 N N . GLY A 1 334 ? -13.996 -7.617 4.510 1.00 87.38 334 GLY A N 1
ATOM 2750 C CA . GLY A 1 334 ? -14.134 -7.040 5.842 1.00 87.38 334 GLY A CA 1
ATOM 2751 C C . GLY A 1 334 ? -13.355 -5.752 6.065 1.00 87.38 334 GLY A C 1
ATOM 2752 O O . GLY A 1 334 ? -12.867 -5.105 5.133 1.00 87.38 334 GLY A O 1
ATOM 2753 N N . LYS A 1 335 ? -13.272 -5.361 7.339 1.00 89.62 335 LYS A N 1
ATOM 2754 C CA . LYS A 1 335 ? -12.657 -4.109 7.790 1.00 89.62 335 LYS A CA 1
ATOM 2755 C C . LYS A 1 335 ? -11.365 -4.376 8.554 1.00 89.62 335 LYS A C 1
ATOM 2757 O O . LYS A 1 335 ? -11.306 -5.300 9.364 1.00 89.62 335 LYS A O 1
ATOM 2762 N N . TYR A 1 336 ? -10.376 -3.524 8.322 1.00 90.69 336 TYR A N 1
ATOM 2763 C CA . TYR A 1 336 ? -9.089 -3.521 9.002 1.00 90.69 336 TYR A CA 1
ATOM 2764 C C . TYR A 1 336 ? -8.934 -2.231 9.808 1.00 90.69 336 TYR A C 1
ATOM 2766 O O . TYR A 1 336 ? -9.193 -1.152 9.284 1.00 90.69 336 TYR A O 1
ATOM 2774 N N . PHE A 1 337 ? -8.482 -2.332 11.053 1.00 90.75 337 PHE A N 1
ATOM 2775 C CA . PHE A 1 337 ? -8.127 -1.202 11.908 1.00 90.75 337 PHE A CA 1
ATOM 2776 C C . PHE A 1 337 ? -6.610 -1.051 11.927 1.00 90.75 337 PHE A C 1
ATOM 2778 O O . PHE A 1 337 ? -5.897 -2.006 12.236 1.00 90.75 337 PHE A O 1
ATOM 2785 N N . LEU A 1 338 ? -6.124 0.141 11.601 1.00 91.44 338 LEU A N 1
ATOM 2786 C CA . LEU A 1 338 ? -4.722 0.526 11.701 1.00 91.44 338 LEU A CA 1
ATOM 2787 C C . LEU A 1 338 ? -4.538 1.196 13.059 1.00 91.44 338 LEU A C 1
ATOM 2789 O O . LEU A 1 338 ? -5.262 2.137 13.378 1.00 91.44 338 LEU A O 1
ATOM 2793 N N . VAL A 1 339 ? -3.620 0.686 13.875 1.00 93.00 339 VAL A N 1
ATOM 2794 C CA . VAL A 1 339 ? -3.598 0.973 15.309 1.00 93.00 339 VAL A CA 1
ATOM 2795 C C . VAL A 1 339 ? -2.187 1.260 15.799 1.00 93.00 339 VAL A C 1
ATOM 2797 O O . VAL A 1 339 ? -1.284 0.436 15.683 1.00 93.00 339 VAL A O 1
ATOM 2800 N N . ASN A 1 340 ? -2.007 2.418 16.420 1.00 93.69 340 ASN A N 1
ATOM 2801 C CA . ASN A 1 340 ? -0.803 2.785 17.147 1.00 93.69 340 ASN A CA 1
ATOM 2802 C C . ASN A 1 340 ? -0.959 2.372 18.614 1.00 93.69 340 ASN A C 1
ATOM 2804 O O . ASN A 1 340 ? -1.634 3.042 19.390 1.00 93.69 340 ASN A O 1
ATOM 2808 N N . ASN A 1 341 ? -0.322 1.275 19.011 1.00 94.44 341 ASN A N 1
ATOM 2809 C CA . ASN A 1 341 ? -0.204 0.860 20.404 1.00 94.44 341 ASN A CA 1
ATOM 2810 C C . ASN A 1 341 ? 0.981 1.594 21.046 1.00 94.44 341 ASN A C 1
ATOM 2812 O O . ASN A 1 341 ? 2.119 1.115 21.039 1.00 94.44 341 ASN A O 1
ATOM 2816 N N . LEU A 1 342 ? 0.695 2.785 21.569 1.00 91.56 342 LEU A N 1
ATOM 2817 C CA . LEU A 1 342 ? 1.655 3.684 22.206 1.00 91.56 342 LEU A CA 1
ATOM 2818 C C . LEU A 1 342 ? 2.309 3.034 23.428 1.00 91.56 342 LEU A C 1
ATOM 2820 O O . LEU A 1 342 ? 3.522 3.132 23.595 1.00 91.56 342 LEU A O 1
ATOM 2824 N N . LYS A 1 343 ? 1.532 2.294 24.230 1.00 90.94 343 LYS A N 1
ATOM 2825 C CA . LYS A 1 343 ? 2.036 1.593 25.420 1.00 90.94 343 LYS A CA 1
ATOM 2826 C C . LYS A 1 343 ? 3.073 0.523 25.069 1.00 90.94 343 LYS A C 1
ATOM 2828 O O . LYS A 1 343 ? 4.038 0.347 25.805 1.00 90.94 343 LYS A O 1
ATOM 2833 N N . ALA A 1 344 ? 2.871 -0.201 23.968 1.00 92.25 344 ALA A N 1
ATOM 2834 C CA . ALA A 1 344 ? 3.788 -1.250 23.519 1.00 92.25 344 ALA A CA 1
ATOM 2835 C C . ALA A 1 344 ? 4.881 -0.747 22.558 1.00 92.25 344 ALA A C 1
ATOM 2837 O O . ALA A 1 344 ? 5.769 -1.518 22.194 1.00 92.25 344 ALA A O 1
ATOM 2838 N N . GLY A 1 345 ? 4.804 0.505 22.093 1.00 92.50 345 GLY A N 1
ATOM 2839 C CA . GLY A 1 345 ? 5.684 1.019 21.041 1.00 92.50 345 GLY A CA 1
ATOM 2840 C C . GLY A 1 345 ? 5.511 0.284 19.706 1.00 92.50 345 GLY A C 1
ATOM 2841 O O . GLY A 1 345 ? 6.481 0.110 18.963 1.00 92.50 345 GLY A O 1
ATOM 2842 N N . LYS A 1 346 ? 4.287 -0.166 19.390 1.00 94.81 346 LYS A N 1
ATOM 2843 C CA . LYS A 1 346 ? 3.980 -0.947 18.180 1.00 94.81 346 LYS A CA 1
ATOM 2844 C C . LYS A 1 346 ? 2.945 -0.268 17.292 1.00 94.81 346 LYS A C 1
ATOM 2846 O O . LYS A 1 346 ? 1.965 0.285 17.779 1.00 94.81 346 LYS A O 1
ATOM 2851 N N . PHE A 1 347 ? 3.133 -0.391 15.987 1.00 93.38 347 PHE A N 1
ATOM 2852 C CA . PHE A 1 347 ? 2.081 -0.232 14.996 1.00 93.38 347 PHE A CA 1
ATOM 2853 C C . PHE A 1 347 ? 1.485 -1.606 14.693 1.00 93.38 347 PHE A C 1
ATOM 2855 O O . PHE A 1 347 ? 2.218 -2.567 14.480 1.00 93.38 347 PHE A O 1
ATOM 2862 N N . GLN A 1 348 ? 0.168 -1.729 14.723 1.00 95.81 348 GLN A N 1
ATOM 2863 C CA . GLN A 1 348 ? -0.542 -2.994 14.596 1.00 95.81 348 GLN A CA 1
ATOM 2864 C C . GLN A 1 348 ? -1.707 -2.831 13.627 1.00 95.81 348 GLN A C 1
ATOM 2866 O O . GLN A 1 348 ? -2.349 -1.784 13.578 1.00 95.81 348 GLN A O 1
ATOM 2871 N N . VAL A 1 349 ? -2.006 -3.886 12.879 1.00 94.31 349 VAL A N 1
ATOM 2872 C CA . VAL A 1 349 ? -3.206 -3.956 12.044 1.00 94.31 349 VAL A CA 1
ATOM 2873 C C . VAL A 1 349 ? -4.075 -5.092 12.541 1.00 94.31 349 VAL A C 1
ATOM 2875 O O . VAL A 1 349 ? -3.589 -6.207 12.740 1.00 94.31 349 VAL A O 1
ATOM 2878 N N . TYR A 1 350 ? -5.360 -4.808 12.722 1.00 95.06 350 TYR A N 1
ATOM 2879 C CA . TYR A 1 350 ? -6.353 -5.775 13.168 1.00 95.06 350 TYR A CA 1
ATOM 2880 C C . TYR A 1 350 ? -7.439 -5.969 12.115 1.00 95.06 350 TYR A C 1
ATOM 2882 O O . TYR A 1 350 ? -7.900 -4.996 11.533 1.00 95.06 350 TYR A O 1
ATOM 2890 N N . PHE A 1 351 ? -7.888 -7.200 11.897 1.00 94.56 351 PHE A N 1
ATOM 2891 C CA . PHE A 1 351 ? -9.032 -7.533 11.053 1.00 94.56 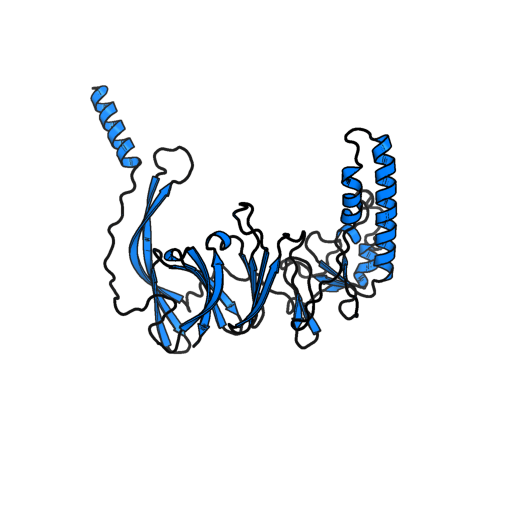351 PHE A CA 1
ATOM 2892 C C . PHE A 1 351 ? -10.266 -7.820 11.912 1.00 94.56 351 PHE A C 1
ATOM 2894 O O . PHE A 1 351 ? -10.193 -8.581 12.874 1.00 94.56 351 PHE A O 1
ATOM 2901 N N . LEU A 1 352 ? -11.406 -7.224 11.569 1.00 92.50 352 LEU A N 1
ATOM 2902 C CA . LEU A 1 352 ? -12.661 -7.439 12.287 1.00 92.50 352 LEU A CA 1
ATOM 2903 C C . LEU A 1 352 ? -13.288 -8.796 11.941 1.00 92.50 352 LEU A C 1
ATOM 2905 O O . LEU A 1 352 ? -13.635 -9.039 10.787 1.00 92.50 352 LEU A O 1
ATOM 2909 N N . ARG A 1 353 ? -13.522 -9.632 12.953 1.00 89.38 353 ARG A N 1
ATOM 2910 C CA . ARG A 1 353 ? -14.282 -10.887 12.876 1.00 89.38 353 ARG A CA 1
ATOM 2911 C C . ARG A 1 353 ? -15.667 -10.688 13.504 1.00 89.38 353 ARG A C 1
ATOM 2913 O O . ARG A 1 353 ? -15.770 -10.009 14.526 1.00 89.38 353 ARG A O 1
ATOM 2920 N N . ASN A 1 354 ? -16.720 -11.219 12.873 1.00 81.62 354 ASN A N 1
ATOM 2921 C CA . ASN A 1 354 ? -18.111 -11.162 13.352 1.00 81.62 354 ASN A CA 1
ATOM 2922 C C . ASN A 1 354 ? -19.014 -12.252 12.763 1.00 81.62 354 ASN A C 1
ATOM 2924 O O . ASN A 1 354 ? -18.657 -12.832 11.714 1.00 81.62 354 ASN A O 1
#

Organism: Chryseobacterium indologenes (NCBI:txid253)